Protein AF-I1VZ93-F1 (afdb_monomer_lite)

Radius of gyration: 19.9 Å; chains: 1; bounding box: 43×40×74 Å

Foldseek 3Di:
DDPVLDDDDDDWDAAWDKDKDKDWDADDPRDIDIDIDIDTDHDPDDDVVQLCLQCNPAFWQKKAFPLQDALQKDFFDAPPDDPQARADRHHDDRNRPLQVVSLVKIWTWGQDPVGIKIAIPDQKAAAAPLRCVVQVHDHSHIDGCVSVVQNGDIWHKDKTFDDDCCQPRHAYPNHHAPRIKIAIPSQYDSHQSHGIWGFRDTGNFWTWTWDQHPVRTIMIHIIGSDRDDPCPPVPDD

Secondary structure (DSSP, 8-state):
--TTS--------SEEEEEEEEEEEE-TTS-EEEEEEEEEEEE----HHHHHHHH-SSS-EEEEE-TTSTTSEEE---S-SS-S------SPPTT-GGGHHHHH-EEEEEEETTEEEEEES-SEEEE-HHHHHHHTS-SSEEEETTT-GGGSS-EEEEEEE--SHHHHH-EETTEE--SEEEEESTT--SSSS--EEEEEEE-SSEEEEEEE-TTS-EEEEEEESS---GGGGS---

pLDDT: mean 85.26, std 12.13, range [34.19, 96.06]

Sequence (237 aa):
MAPSGKIQHRYTKVGTNKFTAVVSAVGTGGSMSSVSLELEVYSSFSDAEAENLLAGKNVGDSKTYAANVAGYAGLGPQESGDNGEYGYPAQAAPFDSTRTCMFENSFIFTRTANGITYQQTADHVFVPGAYASVLGVAKDQCHGTDVVPTITGVKQVSFVPSTSKAATQGKYNNKAYRGTAIELSNGGMFGVGASAYDIISLTDTQLIVRVMQPNSQYAYHIFTTTKPSENSFANLV

Structure (mmCIF, N/CA/C/O backbone):
data_AF-I1VZ93-F1
#
_entry.id   AF-I1VZ93-F1
#
loop_
_atom_site.group_PDB
_atom_site.id
_atom_site.type_symbol
_atom_site.label_atom_id
_atom_site.label_alt_id
_atom_site.label_comp_id
_atom_site.label_asym_id
_atom_site.label_entity_id
_atom_site.label_seq_id
_atom_site.pdbx_PDB_ins_code
_atom_site.Cartn_x
_atom_site.Cartn_y
_atom_site.Cartn_z
_atom_site.occupancy
_atom_site.B_iso_or_equiv
_atom_site.auth_seq_id
_atom_site.auth_comp_id
_atom_site.auth_asym_id
_atom_site.auth_atom_id
_atom_site.pdbx_PDB_model_num
ATOM 1 N N . MET A 1 1 ? -7.169 10.252 26.811 1.00 54.91 1 MET A N 1
ATOM 2 C CA . MET A 1 1 ? -8.116 10.595 27.896 1.00 54.91 1 MET A CA 1
ATOM 3 C C . MET A 1 1 ? -8.994 11.732 27.406 1.00 54.91 1 MET A C 1
ATOM 5 O O . MET A 1 1 ? -8.441 12.704 26.912 1.00 54.91 1 MET A O 1
ATOM 9 N N . ALA A 1 2 ? -10.320 11.603 27.473 1.00 63.84 2 ALA A N 1
ATOM 10 C CA . ALA A 1 2 ? -11.250 12.654 27.055 1.00 63.84 2 ALA A CA 1
ATOM 11 C C . ALA A 1 2 ? -11.939 13.240 28.302 1.00 63.84 2 ALA A C 1
ATOM 13 O O . ALA A 1 2 ? -12.789 12.558 28.874 1.00 63.84 2 ALA A O 1
ATOM 14 N N . PRO A 1 3 ? -11.599 14.471 28.740 1.00 63.44 3 PRO A N 1
ATOM 15 C CA . PRO A 1 3 ? -12.183 15.092 29.937 1.00 63.44 3 PRO A CA 1
ATOM 16 C C . PRO A 1 3 ? -13.712 15.231 29.884 1.00 63.44 3 PRO A C 1
ATOM 18 O O . PRO A 1 3 ? -14.367 15.295 30.916 1.00 63.44 3 PRO A O 1
ATOM 21 N N . SER A 1 4 ? -14.288 15.247 28.678 1.00 78.44 4 SER A N 1
ATOM 22 C CA . SER A 1 4 ? -15.731 15.324 28.433 1.00 78.44 4 SER A CA 1
ATOM 23 C C . SER A 1 4 ? -16.466 13.982 28.546 1.00 78.44 4 SER A C 1
ATOM 25 O O . SER A 1 4 ? -17.685 13.953 28.387 1.00 78.44 4 SER A O 1
ATOM 27 N N . GLY A 1 5 ? -15.749 12.864 28.725 1.00 69.62 5 GLY A N 1
ATOM 28 C CA . GLY A 1 5 ? -16.319 11.510 28.706 1.00 69.62 5 GLY A CA 1
ATOM 29 C C . GLY A 1 5 ? -16.815 11.045 27.329 1.00 69.62 5 GLY A C 1
ATOM 30 O O . GLY A 1 5 ? -17.327 9.936 27.207 1.00 69.62 5 GLY A O 1
ATOM 31 N N . LYS A 1 6 ? -16.661 11.863 26.279 1.00 78.31 6 LYS A N 1
ATOM 32 C CA . LYS A 1 6 ? -17.059 11.527 24.908 1.00 78.31 6 LYS A CA 1
ATOM 33 C C . LYS A 1 6 ? -15.833 11.130 24.094 1.00 78.31 6 LYS A C 1
ATOM 35 O O . LYS A 1 6 ? -14.905 11.921 23.942 1.00 78.31 6 LYS A O 1
ATOM 40 N N . ILE A 1 7 ? -15.856 9.920 23.546 1.00 78.31 7 ILE A N 1
ATOM 41 C CA . ILE A 1 7 ? -14.842 9.404 22.623 1.00 78.31 7 ILE A CA 1
ATOM 42 C C . ILE A 1 7 ? -15.580 8.927 21.376 1.00 78.31 7 ILE A C 1
ATOM 44 O O . ILE A 1 7 ? -16.577 8.216 21.479 1.00 78.31 7 ILE A O 1
ATOM 48 N N . GLN A 1 8 ? -15.107 9.334 20.202 1.00 78.81 8 GLN A N 1
ATOM 49 C CA . GLN A 1 8 ? -15.554 8.774 18.931 1.00 78.81 8 GLN A CA 1
ATOM 50 C C . GLN A 1 8 ? -14.480 7.827 18.410 1.00 78.81 8 GLN A C 1
ATOM 52 O O . GLN A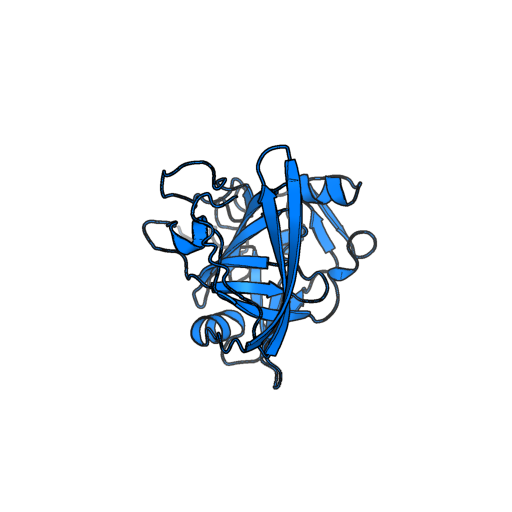 1 8 ? -13.292 8.144 18.448 1.00 78.81 8 GLN A O 1
ATOM 57 N N . HIS A 1 9 ? -14.910 6.671 17.922 1.00 75.50 9 HIS A N 1
ATOM 58 C CA . HIS A 1 9 ? -14.048 5.695 17.276 1.00 75.50 9 HIS A CA 1
ATOM 59 C C . HIS A 1 9 ? -14.703 5.260 15.966 1.00 75.50 9 HIS A C 1
ATOM 61 O O . HIS A 1 9 ? -15.916 5.054 15.920 1.00 75.50 9 HIS A O 1
ATOM 67 N N . ARG A 1 10 ? -13.915 5.161 14.894 1.00 74.00 10 ARG A N 1
ATOM 68 C CA . ARG A 1 10 ? -14.386 4.710 13.582 1.00 74.00 10 ARG A CA 1
ATOM 69 C C . ARG A 1 10 ? -13.914 3.279 13.361 1.00 74.00 10 ARG A C 1
ATOM 71 O O . ARG A 1 10 ? -12.719 3.023 13.404 1.00 74.00 10 ARG A O 1
ATOM 78 N N . TYR A 1 11 ? -14.849 2.377 13.085 1.00 76.19 11 TYR A N 1
ATOM 79 C CA . TYR A 1 11 ? -14.545 1.011 12.668 1.00 76.19 11 TYR A CA 1
ATOM 80 C C . TYR A 1 11 ? -14.271 0.993 11.167 1.00 76.19 11 TYR A C 1
ATOM 82 O O . TYR A 1 11 ? -15.089 1.473 10.385 1.00 76.19 11 TYR A O 1
ATOM 90 N N . THR A 1 12 ? -13.123 0.459 10.766 1.00 68.81 12 THR A N 1
ATOM 91 C CA . THR A 1 12 ? -12.667 0.493 9.367 1.00 68.81 12 THR A CA 1
ATOM 92 C C . THR A 1 12 ? -12.615 -0.872 8.701 1.00 68.81 12 THR A C 1
ATOM 94 O O . THR A 1 12 ? -12.502 -0.941 7.484 1.00 68.81 12 THR A O 1
ATOM 97 N N . LYS A 1 13 ? -12.774 -1.961 9.460 1.00 68.81 13 LYS A N 1
ATOM 98 C CA . LYS A 1 13 ? -12.768 -3.315 8.905 1.00 68.81 13 LYS A CA 1
ATOM 99 C C . LYS A 1 13 ? -14.059 -3.582 8.124 1.00 68.81 13 LYS A C 1
ATOM 101 O O . LYS A 1 13 ? -15.144 -3.520 8.702 1.00 68.81 13 LYS A O 1
ATOM 106 N N . VAL A 1 14 ? -13.933 -3.869 6.827 1.00 77.81 14 VAL A N 1
ATOM 107 C CA . VAL A 1 14 ? -15.059 -4.196 5.932 1.00 77.81 14 VAL A CA 1
ATOM 108 C C . VAL A 1 14 ? -15.723 -5.513 6.343 1.00 77.81 14 VAL A C 1
ATOM 110 O O . VAL A 1 14 ? -15.080 -6.416 6.887 1.00 77.81 14 VAL A O 1
ATOM 113 N N . GLY A 1 15 ? -17.025 -5.612 6.089 1.00 79.88 15 GLY A N 1
ATOM 114 C CA . GLY A 1 15 ? -17.868 -6.738 6.466 1.00 79.88 15 GLY A CA 1
ATOM 115 C C . GLY A 1 15 ? -18.407 -6.617 7.887 1.00 79.88 15 GLY A C 1
ATOM 116 O O . GLY A 1 15 ? -18.290 -5.578 8.540 1.00 79.88 15 GLY A O 1
ATOM 117 N N . THR A 1 16 ? -19.029 -7.695 8.356 1.00 83.88 16 THR A N 1
ATOM 118 C CA . THR A 1 16 ? -19.551 -7.797 9.720 1.00 83.88 16 THR A CA 1
ATOM 119 C C . THR A 1 16 ? -18.439 -8.236 10.658 1.00 83.88 16 THR A C 1
ATOM 121 O O . THR A 1 16 ? -17.926 -9.350 10.554 1.00 83.88 16 THR A O 1
ATOM 124 N N . ASN A 1 17 ? -18.055 -7.356 11.576 1.00 80.50 17 ASN A N 1
ATOM 125 C CA . ASN A 1 17 ? -16.957 -7.582 12.503 1.00 80.50 17 ASN A CA 1
ATOM 126 C C . ASN A 1 17 ? -17.419 -7.374 13.942 1.00 80.50 17 ASN A C 1
ATOM 128 O O . ASN A 1 17 ? -18.124 -6.412 14.247 1.00 80.50 17 ASN A O 1
ATOM 132 N N . LYS A 1 18 ? -16.987 -8.275 14.829 1.00 87.75 18 LYS A N 1
ATOM 133 C CA . LYS A 1 18 ? -17.195 -8.149 16.271 1.00 87.75 18 LYS A CA 1
ATOM 134 C C . LYS A 1 18 ? -16.005 -7.439 16.900 1.00 87.75 18 LYS A C 1
ATOM 136 O O . LYS A 1 18 ? -14.859 -7.820 16.667 1.00 87.75 18 LYS A O 1
ATOM 141 N N . PHE A 1 19 ? -16.288 -6.420 17.695 1.00 86.12 19 PHE A N 1
ATOM 142 C CA . PHE A 1 19 ? -15.306 -5.634 18.423 1.00 86.12 19 PHE A CA 1
ATOM 143 C C . PHE A 1 19 ? -15.659 -5.610 19.903 1.00 86.12 19 PHE A C 1
ATOM 145 O O . PHE A 1 19 ? -16.830 -5.544 20.267 1.00 86.12 19 PHE A O 1
ATOM 152 N N . THR A 1 20 ? -14.643 -5.591 20.758 1.00 90.44 20 THR A N 1
ATOM 153 C CA . THR A 1 20 ? -14.817 -5.372 22.194 1.00 90.44 20 THR A CA 1
ATOM 154 C C . THR A 1 20 ? -14.370 -3.955 22.521 1.00 90.44 20 THR A C 1
ATOM 156 O O . THR A 1 20 ? -13.180 -3.645 22.491 1.00 90.44 20 THR A O 1
ATOM 159 N N . ALA A 1 21 ? -15.323 -3.076 22.816 1.00 87.12 21 ALA A N 1
ATOM 160 C CA . ALA A 1 21 ? -15.028 -1.747 23.327 1.00 87.12 21 ALA A CA 1
ATOM 161 C C . ALA A 1 21 ? -14.809 -1.832 24.840 1.00 87.12 21 ALA A C 1
ATOM 163 O O . ALA A 1 21 ? -15.701 -2.263 25.567 1.00 87.12 21 ALA A O 1
ATOM 164 N N . VAL A 1 22 ? -13.634 -1.417 25.314 1.00 89.38 22 VAL A N 1
ATOM 165 C CA . VAL A 1 22 ? -13.319 -1.328 26.746 1.00 89.38 22 VAL A CA 1
ATOM 166 C C . VAL A 1 22 ? -13.239 0.140 27.134 1.00 89.38 22 VAL A C 1
ATOM 168 O O . VAL A 1 22 ? -12.429 0.893 26.594 1.00 89.38 22 VAL A O 1
ATOM 171 N N . VAL A 1 23 ? -14.086 0.550 28.073 1.00 86.56 23 VAL A N 1
ATOM 172 C CA . VAL A 1 23 ? -14.089 1.899 28.637 1.00 86.56 23 VAL A CA 1
ATOM 173 C C . VAL A 1 23 ? -13.545 1.820 30.052 1.00 86.56 23 VAL A C 1
ATOM 175 O O . VAL A 1 23 ? -14.154 1.183 30.907 1.00 86.56 23 VAL A O 1
ATOM 178 N N . SER A 1 24 ? -12.424 2.496 30.297 1.00 88.06 24 SER A N 1
ATOM 179 C CA . SER A 1 24 ? -11.826 2.634 31.628 1.00 88.06 24 SER A CA 1
ATOM 180 C C . SER A 1 24 ? -11.947 4.078 32.108 1.00 88.06 24 SER A C 1
ATOM 182 O O . SER A 1 24 ? -11.524 5.008 31.419 1.00 88.06 24 SER A O 1
ATOM 184 N N . ALA A 1 25 ? -12.509 4.264 33.298 1.00 85.44 25 ALA A N 1
ATOM 185 C CA . ALA A 1 25 ? -12.624 5.540 33.986 1.00 85.44 25 ALA A CA 1
ATOM 186 C C . ALA A 1 25 ? -11.714 5.548 35.219 1.00 85.44 25 ALA A C 1
ATOM 188 O O . ALA A 1 25 ? -11.659 4.570 35.962 1.00 85.44 25 ALA A O 1
ATOM 189 N N . VAL A 1 26 ? -11.015 6.661 35.438 1.00 86.38 26 VAL A N 1
ATOM 190 C CA . VAL A 1 26 ? -10.188 6.886 36.630 1.00 86.38 26 VAL A CA 1
ATOM 191 C C . VAL A 1 26 ? -10.836 7.997 37.445 1.00 86.38 26 VAL A C 1
ATOM 193 O O . VAL A 1 26 ? -10.944 9.131 36.982 1.00 86.38 26 VAL A O 1
ATOM 196 N N . GLY A 1 27 ? -11.313 7.648 38.634 1.00 81.50 27 GLY A N 1
ATOM 197 C CA . GLY A 1 27 ? -11.899 8.562 39.603 1.00 81.50 27 GLY A CA 1
ATOM 198 C C . GLY A 1 27 ? -10.852 9.287 40.447 1.00 81.50 27 GLY A C 1
ATOM 199 O O . GLY A 1 27 ? -9.647 9.019 40.391 1.00 81.50 27 GLY A O 1
ATOM 200 N N . THR A 1 28 ? -11.332 10.217 41.268 1.00 81.44 28 THR A N 1
ATOM 201 C CA . THR A 1 28 ? -10.521 10.986 42.214 1.00 81.44 28 THR A CA 1
ATOM 202 C C . THR A 1 28 ? -9.745 10.040 43.140 1.00 81.44 28 THR A C 1
ATOM 204 O O . THR A 1 28 ? -10.314 9.103 43.693 1.00 81.44 28 THR A O 1
ATOM 207 N N . GLY A 1 29 ? -8.434 10.251 43.287 1.00 80.31 29 GLY A N 1
ATOM 208 C CA . GLY A 1 29 ? -7.566 9.372 44.086 1.00 80.31 29 GLY A CA 1
ATOM 209 C C . GLY A 1 29 ? -7.058 8.115 43.364 1.00 80.31 29 GLY A C 1
ATOM 210 O O . GLY A 1 29 ? -6.493 7.243 44.013 1.00 80.31 29 GLY A O 1
ATOM 211 N N . GLY A 1 30 ? -7.238 8.005 42.041 1.00 80.06 30 GLY A N 1
ATOM 212 C CA . GLY A 1 30 ? -6.667 6.915 41.235 1.00 80.06 30 GLY A CA 1
ATOM 213 C C . GLY A 1 30 ? -7.500 5.630 41.203 1.00 80.06 30 GLY A C 1
ATOM 214 O O . GLY A 1 30 ? -7.050 4.626 40.658 1.00 80.06 30 GLY A O 1
ATOM 215 N N . SER A 1 31 ? -8.718 5.652 41.752 1.00 82.44 31 SER A N 1
ATOM 216 C CA . SER A 1 31 ? -9.641 4.512 41.686 1.00 82.44 31 SER A CA 1
ATOM 217 C C . SER A 1 31 ? -10.077 4.262 40.243 1.00 82.44 31 SER A C 1
ATOM 219 O O . SER A 1 31 ? -10.578 5.174 39.592 1.00 82.44 31 SER A O 1
ATOM 221 N N . MET A 1 32 ? -9.904 3.042 39.737 1.00 86.62 32 MET A N 1
ATOM 222 C CA . MET A 1 32 ? -10.243 2.689 38.357 1.00 86.62 32 MET A CA 1
ATOM 223 C C . MET A 1 32 ? -11.529 1.859 38.297 1.00 86.62 32 MET A C 1
ATOM 225 O O . MET A 1 32 ? -11.748 0.968 39.113 1.00 86.62 32 MET A O 1
ATOM 229 N N . SER A 1 33 ? -12.381 2.134 37.315 1.00 86.50 33 SER A N 1
ATOM 230 C CA . SER A 1 33 ? -13.540 1.308 36.962 1.00 86.50 33 SER A CA 1
ATOM 231 C C . SER A 1 33 ? -13.522 1.041 35.464 1.00 86.50 33 SER A C 1
ATOM 233 O O . SER A 1 33 ? -13.180 1.934 34.691 1.00 86.50 33 SER A O 1
ATOM 235 N N . SER A 1 34 ? -13.887 -0.167 35.040 1.00 90.00 34 SER A N 1
ATOM 236 C CA . SER A 1 34 ? -13.882 -0.547 33.625 1.00 90.00 34 SER A CA 1
ATOM 237 C C . SER A 1 34 ? -15.138 -1.315 33.238 1.00 90.00 34 SER A C 1
ATOM 239 O O . SER A 1 34 ? -15.585 -2.173 33.996 1.00 90.00 34 SER A O 1
ATOM 241 N N . VAL A 1 35 ? -15.664 -1.044 32.045 1.00 89.62 35 VAL A N 1
ATOM 242 C CA . VAL A 1 35 ? -16.791 -1.760 31.432 1.00 89.62 35 VAL A CA 1
ATOM 243 C C . VAL A 1 35 ? -16.392 -2.184 30.023 1.00 89.62 35 VAL A C 1
ATOM 245 O O . VAL A 1 35 ? -15.789 -1.400 29.288 1.00 89.62 35 VAL A O 1
ATOM 248 N N . SER A 1 36 ? -16.737 -3.412 29.643 1.00 91.62 36 SER A N 1
ATOM 249 C CA . SER A 1 36 ? -16.595 -3.924 28.281 1.00 91.62 36 SER A CA 1
ATOM 250 C C . SER A 1 36 ? -17.959 -4.068 27.605 1.00 91.62 36 SER A C 1
ATOM 252 O O . SER A 1 36 ? -18.946 -4.442 28.236 1.00 91.62 36 SER A O 1
ATOM 254 N N . LEU A 1 37 ? -18.009 -3.769 26.309 1.00 90.75 37 LEU A N 1
ATOM 255 C CA . LEU A 1 37 ? -19.182 -3.934 25.459 1.00 90.75 37 LEU A CA 1
ATOM 256 C C . LEU A 1 37 ? -18.770 -4.636 24.167 1.00 90.75 37 LEU A C 1
ATOM 258 O O . LEU A 1 37 ? -17.855 -4.184 23.476 1.00 90.75 37 LEU A O 1
ATOM 262 N N . GLU A 1 38 ? -19.454 -5.725 23.832 1.00 93.19 38 GLU A N 1
ATOM 263 C CA . GLU A 1 38 ? -19.336 -6.343 22.515 1.00 93.19 38 GLU A CA 1
ATOM 264 C C . GLU A 1 38 ? -20.220 -5.607 21.510 1.00 93.19 38 GLU A C 1
ATOM 266 O O . GLU A 1 38 ? -21.395 -5.335 21.756 1.00 93.19 38 GLU A O 1
ATOM 271 N N . LEU A 1 39 ? -19.631 -5.271 20.371 1.00 90.19 39 LEU A N 1
ATOM 272 C CA . LEU A 1 39 ? -20.253 -4.523 19.294 1.00 90.19 39 LEU A CA 1
ATOM 273 C C . LEU A 1 39 ? -20.116 -5.326 18.011 1.00 90.19 39 LEU A C 1
ATOM 275 O O . LEU A 1 39 ? -19.014 -5.731 17.648 1.00 90.19 39 LEU A O 1
ATOM 279 N N . GLU A 1 40 ? -21.221 -5.520 17.306 1.00 90.69 40 GLU A N 1
ATOM 280 C CA . GLU A 1 40 ? -21.211 -6.057 15.952 1.00 90.69 40 GLU A CA 1
ATOM 281 C C . GLU A 1 40 ? -21.406 -4.902 14.975 1.00 90.69 40 GLU A C 1
ATOM 283 O O . GLU A 1 40 ? -22.418 -4.202 15.012 1.00 90.69 40 GLU A O 1
ATOM 288 N N . VAL A 1 41 ? -20.401 -4.661 14.136 1.00 85.38 41 VAL A N 1
ATOM 289 C CA . VAL A 1 41 ? -20.384 -3.540 13.200 1.00 85.38 41 VAL A CA 1
ATOM 290 C C . VAL A 1 41 ? -20.291 -4.086 11.789 1.00 85.38 41 VAL A 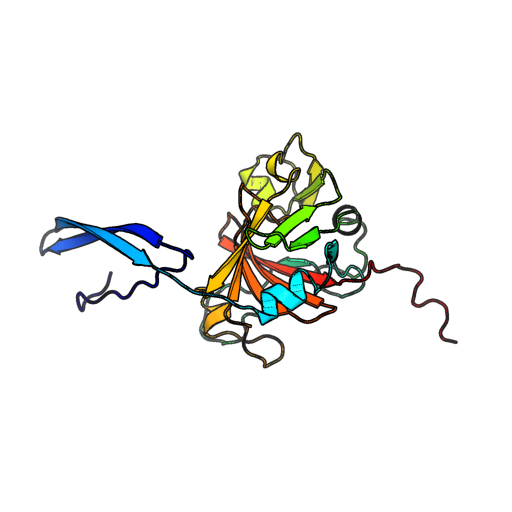C 1
ATOM 292 O O . VAL A 1 41 ? -19.337 -4.783 11.445 1.00 85.38 41 VAL A O 1
ATOM 295 N N . TYR A 1 42 ? -21.279 -3.742 10.972 1.00 83.81 42 TYR A N 1
ATOM 296 C CA . TYR A 1 42 ? -21.240 -3.967 9.537 1.00 83.81 42 TYR A CA 1
ATOM 297 C C . TYR A 1 42 ? -20.673 -2.729 8.840 1.00 83.81 42 TYR A C 1
ATOM 299 O O . TYR A 1 42 ? -21.232 -1.637 8.948 1.00 83.81 42 TYR A O 1
ATOM 307 N N . SER A 1 43 ? -19.565 -2.902 8.122 1.00 81.56 43 SER A N 1
ATOM 308 C CA . SER A 1 43 ? -19.016 -1.885 7.227 1.00 81.56 43 SER A CA 1
ATOM 309 C C . SER A 1 43 ? -19.161 -2.342 5.780 1.00 81.56 43 SER A C 1
ATOM 311 O O . SER A 1 43 ? -18.640 -3.389 5.398 1.00 81.56 43 SER A O 1
ATOM 313 N N . SER A 1 44 ? -19.848 -1.541 4.968 1.00 81.94 44 SER A N 1
ATOM 314 C CA . SER A 1 44 ? -20.014 -1.759 3.526 1.00 81.94 44 SER A CA 1
ATOM 315 C C . SER A 1 44 ? -19.109 -0.855 2.690 1.00 81.94 44 SER A C 1
ATOM 317 O O . SER A 1 44 ? -19.458 -0.514 1.560 1.00 81.94 44 SER A O 1
ATOM 319 N N . PHE A 1 45 ? -18.004 -0.369 3.263 1.00 87.75 45 PHE A N 1
ATOM 320 C CA . PHE A 1 45 ? -17.102 0.506 2.527 1.00 87.75 45 PHE A CA 1
ATOM 321 C C . PHE A 1 45 ? -16.583 -0.205 1.271 1.00 87.75 45 PHE A C 1
ATOM 323 O O . PHE A 1 45 ? -16.124 -1.343 1.336 1.00 87.75 45 PHE A O 1
ATOM 330 N N . SER A 1 46 ? -16.664 0.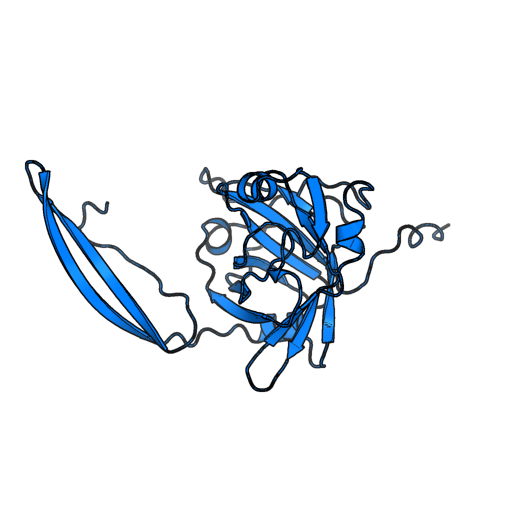490 0.142 1.00 85.94 46 SER A N 1
ATOM 331 C CA . SER A 1 46 ? -16.079 0.086 -1.130 1.00 85.94 46 SER A CA 1
ATOM 332 C C . SER A 1 46 ? -15.591 1.335 -1.844 1.00 85.94 46 SER A C 1
ATOM 334 O O . SER A 1 46 ? -16.205 2.402 -1.759 1.00 85.94 46 SER A O 1
ATOM 336 N N . ASP A 1 47 ? -14.483 1.176 -2.552 1.00 92.19 47 ASP A N 1
ATOM 337 C CA . ASP A 1 47 ? -13.923 2.180 -3.436 1.00 92.19 47 ASP A CA 1
ATOM 338 C C . ASP A 1 47 ? -13.760 1.545 -4.819 1.00 92.19 47 ASP A C 1
ATOM 340 O O . ASP A 1 47 ? -12.663 1.191 -5.251 1.00 92.19 47 ASP A O 1
ATOM 344 N N . ALA A 1 48 ? -14.893 1.356 -5.501 1.00 90.75 48 ALA A N 1
ATOM 345 C CA . ALA A 1 48 ? -14.951 0.653 -6.780 1.00 90.75 48 ALA A CA 1
ATOM 346 C C . ALA A 1 48 ? -14.023 1.266 -7.844 1.00 90.75 48 ALA A C 1
ATOM 348 O O . ALA A 1 48 ? -13.504 0.552 -8.700 1.00 90.75 48 ALA A O 1
ATOM 349 N N . GLU A 1 49 ? -13.787 2.580 -7.806 1.00 92.38 49 GLU A N 1
ATOM 350 C CA . GLU A 1 49 ? -12.821 3.218 -8.699 1.00 92.38 49 GLU A CA 1
ATOM 351 C C . GLU A 1 49 ? -11.387 2.787 -8.351 1.00 92.38 49 GLU A C 1
ATOM 353 O O . GLU A 1 49 ? -10.672 2.351 -9.250 1.00 92.38 49 GLU A O 1
ATOM 358 N N . ALA A 1 50 ? -10.973 2.812 -7.077 1.00 92.81 50 ALA A N 1
ATOM 359 C CA . ALA A 1 50 ? -9.643 2.333 -6.685 1.00 92.81 50 ALA A CA 1
ATOM 360 C C . ALA A 1 50 ? -9.443 0.858 -7.030 1.00 92.81 50 ALA A C 1
ATOM 362 O O . ALA A 1 50 ? -8.406 0.469 -7.563 1.00 92.81 50 ALA A O 1
ATOM 363 N N . GLU A 1 51 ? -10.460 0.045 -6.761 1.00 91.19 51 GLU A N 1
ATOM 364 C CA . GLU A 1 51 ? -10.482 -1.367 -7.110 1.00 91.19 51 GLU A CA 1
ATOM 365 C C . GLU A 1 51 ? -10.266 -1.568 -8.621 1.00 91.19 51 GLU A C 1
ATOM 367 O O . GLU A 1 51 ? -9.518 -2.455 -9.038 1.00 91.19 51 GLU A O 1
ATOM 372 N N . ASN A 1 52 ? -10.919 -0.763 -9.463 1.00 89.62 52 ASN A N 1
ATOM 373 C CA . ASN A 1 52 ? -10.787 -0.836 -10.920 1.00 89.62 52 ASN A CA 1
ATOM 374 C C . ASN A 1 52 ? -9.430 -0.325 -11.424 1.00 89.62 52 ASN A C 1
ATOM 376 O O . ASN A 1 52 ? -8.872 -0.935 -12.328 1.00 89.62 52 ASN A O 1
ATOM 380 N N . LEU A 1 53 ? -8.884 0.744 -10.840 1.00 91.25 53 LEU A N 1
ATOM 381 C CA . LEU A 1 53 ? -7.576 1.302 -11.215 1.00 91.25 53 LEU A CA 1
ATOM 382 C C . LEU A 1 53 ? -6.399 0.416 -10.770 1.00 91.25 53 LEU A C 1
ATOM 384 O O . LEU A 1 53 ? -5.330 0.415 -11.390 1.00 91.25 53 LEU A O 1
ATOM 388 N N . LEU A 1 54 ? -6.570 -0.315 -9.663 1.00 89.38 54 LEU A N 1
ATOM 389 C CA . LEU A 1 54 ? -5.523 -1.167 -9.107 1.00 89.38 54 LEU A CA 1
ATOM 390 C C . LEU A 1 54 ? -5.455 -2.527 -9.806 1.00 89.38 54 LEU A C 1
ATOM 392 O O . LEU A 1 54 ? -4.362 -2.960 -10.156 1.00 89.38 54 LEU A O 1
ATOM 396 N N . ALA A 1 55 ? -6.604 -3.183 -9.998 1.00 85.50 55 ALA A N 1
ATOM 397 C CA . ALA A 1 55 ? -6.688 -4.531 -10.566 1.00 85.50 55 ALA A CA 1
ATOM 398 C C . ALA A 1 55 ? -7.114 -4.566 -12.043 1.00 85.50 55 ALA A C 1
ATOM 400 O O . ALA A 1 55 ? -7.275 -5.657 -12.581 1.00 85.50 55 ALA A O 1
ATOM 401 N N . GLY A 1 56 ? -7.331 -3.408 -12.673 1.00 72.06 56 GLY A N 1
ATOM 402 C CA . GLY A 1 56 ? -7.795 -3.298 -14.056 1.00 72.06 56 GLY A CA 1
ATOM 403 C C . GLY A 1 56 ? -9.227 -3.780 -14.269 1.00 72.06 56 GLY A C 1
ATOM 404 O O . GLY A 1 56 ? -9.902 -4.245 -13.351 1.00 72.06 56 GLY A O 1
ATOM 405 N N . LYS A 1 57 ? -9.713 -3.707 -15.516 1.00 62.56 57 LYS A N 1
ATOM 406 C CA . LYS A 1 57 ? -10.910 -4.463 -15.954 1.00 62.56 57 LYS A CA 1
ATOM 407 C C . LYS A 1 57 ? -10.587 -5.929 -16.269 1.00 62.56 57 LYS A C 1
ATOM 409 O O . LYS A 1 57 ? -11.486 -6.764 -16.236 1.00 62.56 57 LYS A O 1
ATOM 414 N N . ASN A 1 58 ? -9.324 -6.219 -16.577 1.00 53.09 58 ASN A N 1
ATOM 415 C CA . ASN A 1 58 ? -8.825 -7.545 -16.929 1.00 53.09 58 ASN A CA 1
ATOM 416 C C . ASN A 1 58 ? -8.053 -8.155 -15.753 1.00 53.09 58 ASN A C 1
ATOM 418 O O . ASN A 1 58 ? -7.643 -7.458 -14.836 1.00 53.09 58 ASN A O 1
ATOM 422 N N . VAL A 1 59 ? -7.845 -9.469 -15.775 1.00 57.78 59 VAL A N 1
ATOM 423 C CA . VAL A 1 59 ? -7.026 -10.165 -14.774 1.00 57.78 59 VAL A CA 1
ATOM 424 C C . VAL A 1 59 ? -5.547 -9.820 -14.979 1.00 57.78 59 VAL A C 1
ATOM 426 O O . VAL A 1 59 ? -5.020 -10.078 -16.059 1.00 57.78 59 VAL A O 1
ATOM 429 N N . GLY A 1 60 ? -4.873 -9.318 -13.936 1.00 59.88 60 GLY A N 1
ATOM 430 C CA . GLY A 1 60 ? -3.408 -9.301 -13.863 1.00 59.88 60 GLY A CA 1
ATOM 431 C C . GLY A 1 60 ? -2.717 -7.949 -14.051 1.00 59.88 60 GLY A C 1
ATOM 432 O O . GLY A 1 60 ? -1.535 -7.945 -14.395 1.00 59.88 60 GLY A O 1
ATOM 433 N N . ASP A 1 61 ? -3.390 -6.818 -13.817 1.00 81.06 61 ASP A N 1
ATOM 434 C CA . ASP A 1 61 ? -2.714 -5.516 -13.830 1.00 81.06 61 ASP A CA 1
ATOM 435 C C . ASP A 1 61 ? -1.591 -5.486 -12.786 1.00 81.06 61 ASP A C 1
ATOM 437 O O . ASP A 1 61 ? -1.788 -5.771 -11.602 1.00 81.06 61 ASP A O 1
ATOM 441 N N . SER A 1 62 ? -0.384 -5.148 -13.232 1.00 87.25 62 SER A N 1
ATOM 442 C CA . SER A 1 62 ? 0.796 -5.104 -12.377 1.00 87.25 62 SER A CA 1
ATOM 443 C C . SER A 1 62 ? 1.182 -3.675 -12.032 1.00 87.25 62 SER A C 1
ATOM 445 O O . SER A 1 62 ? 1.154 -2.796 -12.894 1.00 87.25 62 SER A O 1
ATOM 447 N N . LYS A 1 63 ? 1.635 -3.453 -10.800 1.00 89.94 63 LYS A N 1
ATOM 448 C CA . LYS A 1 63 ? 2.368 -2.245 -10.414 1.00 89.94 63 LYS A CA 1
ATOM 449 C C . LYS A 1 63 ? 3.798 -2.625 -10.021 1.00 89.94 63 LYS A C 1
ATOM 451 O O . LYS A 1 63 ? 4.014 -3.608 -9.324 1.00 89.94 63 LYS A O 1
ATOM 456 N N . THR A 1 64 ? 4.775 -1.839 -10.442 1.00 92.06 64 THR A N 1
ATOM 457 C CA . THR A 1 64 ? 6.198 -1.973 -10.089 1.00 92.06 64 THR A CA 1
ATOM 458 C C . THR A 1 64 ? 6.720 -0.633 -9.596 1.00 92.06 64 THR A C 1
ATOM 460 O O . THR A 1 64 ? 6.123 0.399 -9.891 1.00 92.06 64 THR A O 1
ATOM 463 N N . TYR A 1 65 ? 7.814 -0.605 -8.838 1.00 91.31 65 TYR A N 1
ATOM 464 C CA . TYR A 1 65 ? 8.381 0.661 -8.367 1.00 91.31 65 TYR A CA 1
ATOM 465 C C . TYR A 1 65 ? 8.768 1.563 -9.546 1.00 91.31 65 TYR A C 1
ATOM 467 O O . TYR A 1 65 ? 9.356 1.108 -10.532 1.00 91.31 65 TYR A O 1
ATOM 475 N N . ALA A 1 66 ? 8.441 2.852 -9.443 1.00 92.19 66 ALA A N 1
ATOM 476 C CA . ALA A 1 66 ? 8.733 3.856 -10.461 1.00 92.19 66 ALA A CA 1
ATOM 477 C C . ALA A 1 66 ? 10.200 4.313 -10.389 1.00 92.19 66 ALA A C 1
ATOM 479 O O . ALA A 1 66 ? 10.482 5.468 -10.094 1.00 92.19 66 ALA A O 1
ATOM 480 N N . ALA A 1 67 ? 11.133 3.394 -10.650 1.00 91.75 67 ALA A N 1
ATOM 481 C CA . ALA A 1 67 ? 12.581 3.583 -10.530 1.00 91.75 67 ALA A CA 1
ATOM 482 C C . ALA A 1 67 ? 13.125 4.857 -11.199 1.00 91.75 67 ALA A C 1
ATOM 484 O O . ALA A 1 67 ? 14.089 5.433 -10.718 1.00 91.75 67 ALA A O 1
ATOM 485 N N . ASN A 1 68 ? 12.512 5.326 -12.287 1.00 91.00 68 ASN A N 1
ATOM 486 C CA . ASN A 1 68 ? 12.911 6.537 -13.008 1.00 91.00 68 ASN A CA 1
ATOM 487 C C . ASN A 1 68 ? 12.459 7.853 -12.346 1.00 91.00 68 ASN A C 1
ATOM 489 O O . ASN A 1 68 ? 12.844 8.928 -12.803 1.00 91.00 68 ASN A O 1
ATOM 493 N N . VAL A 1 69 ? 11.613 7.794 -11.317 1.00 90.62 69 VAL A N 1
ATOM 494 C CA . VAL A 1 69 ? 11.063 8.967 -10.631 1.00 90.62 69 VAL A CA 1
ATOM 495 C C . VAL A 1 69 ? 11.883 9.250 -9.379 1.00 90.62 69 VAL A C 1
ATOM 497 O O . VAL A 1 69 ? 12.056 8.382 -8.527 1.00 90.62 69 VAL A O 1
ATOM 500 N N . ALA A 1 70 ? 12.369 10.483 -9.233 1.00 89.19 70 ALA A N 1
ATOM 501 C CA . ALA A 1 70 ? 13.041 10.896 -8.006 1.00 89.19 70 ALA A CA 1
ATOM 502 C C . ALA A 1 70 ? 12.081 10.781 -6.811 1.00 89.19 70 ALA A C 1
ATOM 504 O O . ALA A 1 70 ? 10.936 11.232 -6.867 1.00 89.19 70 ALA A O 1
ATOM 505 N N . GLY A 1 71 ? 12.548 10.159 -5.734 1.00 87.88 71 GLY A N 1
ATOM 506 C CA . GLY A 1 71 ? 11.753 9.929 -4.537 1.00 87.88 71 GLY A CA 1
ATOM 507 C C . GLY A 1 71 ? 10.696 8.838 -4.668 1.00 87.88 71 GLY A C 1
ATOM 508 O O . GLY A 1 71 ? 9.720 8.858 -3.918 1.00 87.88 71 GLY A O 1
ATOM 509 N N . TYR A 1 72 ? 10.885 7.876 -5.582 1.00 90.69 72 TYR A N 1
ATOM 510 C CA . TYR A 1 72 ? 9.983 6.728 -5.731 1.00 90.69 72 TYR A CA 1
ATOM 511 C C . TYR A 1 72 ? 9.878 5.862 -4.469 1.00 90.69 72 TYR A C 1
ATOM 513 O O . TYR A 1 72 ? 8.904 5.127 -4.326 1.00 90.69 72 TYR A O 1
ATOM 521 N N . ALA A 1 73 ? 10.870 5.910 -3.576 1.00 90.56 73 ALA A N 1
ATOM 522 C CA . ALA A 1 73 ? 10.856 5.201 -2.306 1.00 90.56 73 ALA A CA 1
ATOM 523 C C . ALA A 1 73 ? 11.655 5.927 -1.219 1.00 90.56 73 ALA A C 1
ATOM 525 O O . ALA A 1 73 ? 12.660 6.589 -1.492 1.00 90.56 73 ALA A O 1
ATOM 526 N N . GLY A 1 74 ? 11.222 5.772 0.032 1.00 87.06 74 GLY A N 1
ATOM 527 C CA . GLY A 1 74 ? 11.963 6.203 1.218 1.00 87.06 74 GLY A CA 1
ATOM 528 C C . GLY A 1 74 ? 11.079 6.846 2.280 1.00 87.06 74 GLY A C 1
ATOM 529 O O . GLY A 1 74 ? 9.856 6.724 2.252 1.00 87.06 74 GLY A O 1
ATOM 530 N N . LEU A 1 75 ? 11.715 7.502 3.250 1.00 85.62 75 LEU A N 1
ATOM 531 C CA . LEU A 1 75 ? 11.019 8.143 4.363 1.00 85.62 75 LEU A CA 1
ATOM 532 C C . LEU A 1 75 ? 10.278 9.395 3.897 1.00 85.62 75 LEU A C 1
ATOM 534 O O . LEU A 1 75 ? 10.765 10.125 3.035 1.00 85.62 75 LEU A O 1
ATOM 538 N N . GLY A 1 76 ? 9.140 9.676 4.522 1.00 78.00 76 GLY A N 1
ATOM 539 C CA . GLY A 1 76 ? 8.443 10.941 4.333 1.00 78.00 76 GLY A CA 1
ATOM 540 C C . GLY A 1 76 ? 7.922 11.535 5.638 1.00 78.00 76 GLY A C 1
ATOM 541 O O . GLY A 1 76 ? 8.284 11.074 6.725 1.00 78.00 76 GLY A O 1
ATOM 542 N N . PRO A 1 77 ? 7.112 12.602 5.547 1.00 78.00 77 PRO A N 1
ATOM 543 C CA . PRO A 1 77 ? 6.788 13.431 6.696 1.00 78.00 77 PRO A CA 1
ATOM 544 C C . PRO A 1 77 ? 6.091 12.669 7.817 1.00 78.00 77 PRO A C 1
ATOM 546 O O . PRO A 1 77 ? 5.175 11.863 7.600 1.00 78.00 77 PRO A O 1
ATOM 549 N N . GLN A 1 78 ? 6.515 13.009 9.030 1.00 82.12 78 GLN A N 1
ATOM 550 C CA . GLN A 1 78 ? 5.828 12.655 10.260 1.00 82.12 78 GLN A CA 1
ATOM 551 C C . GLN A 1 78 ? 4.525 13.436 10.386 1.00 82.12 78 GLN A C 1
ATOM 553 O O . GLN A 1 78 ? 4.387 14.540 9.866 1.00 82.12 78 GLN A O 1
ATOM 558 N N . GLU A 1 79 ? 3.579 12.890 11.143 1.00 79.31 79 GLU A N 1
ATOM 559 C CA . GLU A 1 79 ? 2.326 13.587 11.469 1.00 79.31 79 GLU A CA 1
ATOM 560 C C . GLU A 1 79 ? 2.485 14.572 12.643 1.00 79.31 79 GLU A C 1
ATOM 562 O O . GLU A 1 79 ? 1.516 14.913 13.319 1.00 79.31 79 GLU A O 1
ATOM 567 N N . SER A 1 80 ? 3.712 15.028 12.912 1.00 67.62 80 SER A N 1
ATOM 568 C CA . SER A 1 80 ? 4.012 16.014 13.948 1.00 67.62 80 SER A CA 1
ATOM 569 C C . SER A 1 80 ? 3.824 17.433 13.401 1.00 67.62 80 SER A C 1
ATOM 571 O O . SER A 1 80 ? 4.601 17.867 12.553 1.00 67.62 80 SER A O 1
ATOM 573 N N . GLY A 1 81 ? 2.821 18.157 13.904 1.00 60.75 81 GLY A N 1
ATOM 574 C CA . GLY A 1 81 ? 2.524 19.548 13.527 1.00 60.75 81 GLY A CA 1
ATOM 575 C C . GLY A 1 81 ? 1.202 19.726 12.770 1.00 60.75 81 GLY A C 1
ATOM 576 O O . GLY A 1 81 ? 0.552 18.746 12.398 1.00 60.75 81 GLY A O 1
ATOM 577 N N . ASP A 1 82 ? 0.797 20.986 12.574 1.00 57.88 82 ASP A N 1
ATOM 578 C CA . ASP A 1 82 ? -0.448 21.421 11.898 1.00 57.88 82 ASP A CA 1
ATOM 579 C C . ASP A 1 82 ? -0.194 22.076 10.528 1.00 57.88 82 ASP A C 1
ATOM 581 O O . ASP A 1 82 ? -0.993 22.845 10.006 1.00 57.88 82 ASP A O 1
ATOM 585 N N . ASN A 1 83 ? 0.941 21.769 9.912 1.00 56.62 83 ASN A N 1
ATOM 586 C CA . ASN A 1 83 ? 1.402 22.364 8.661 1.00 56.62 83 ASN A CA 1
ATOM 587 C C . ASN A 1 83 ? 0.692 21.835 7.397 1.00 56.62 83 ASN A C 1
ATOM 589 O O . ASN A 1 83 ? 0.968 22.338 6.313 1.00 56.62 83 ASN A O 1
ATOM 593 N N . GLY A 1 84 ? -0.231 20.867 7.505 1.00 57.78 84 GLY A N 1
ATOM 594 C CA . GLY A 1 84 ? -1.142 20.436 6.425 1.00 57.78 84 GLY A CA 1
ATOM 595 C C . GLY A 1 84 ? -0.494 19.733 5.220 1.00 57.78 84 GLY A C 1
ATOM 596 O O . GLY A 1 84 ? -1.181 19.057 4.451 1.00 57.78 84 GLY A O 1
ATOM 597 N N . GLU A 1 85 ? 0.823 19.838 5.065 1.00 59.94 85 GLU A N 1
ATOM 598 C CA . GLU A 1 85 ? 1.588 19.207 3.999 1.00 59.94 85 GLU A CA 1
ATOM 599 C C . GLU A 1 85 ? 2.269 17.944 4.518 1.00 59.94 85 GLU A C 1
ATOM 601 O O . GLU A 1 85 ? 3.423 17.932 4.937 1.00 59.94 85 GLU A O 1
ATOM 606 N N . TYR A 1 86 ? 1.508 16.856 4.505 1.00 63.75 86 TYR A N 1
ATOM 607 C CA . TYR A 1 86 ? 1.990 15.522 4.831 1.00 63.75 86 TYR A CA 1
ATOM 608 C C . TYR A 1 86 ? 2.324 14.790 3.538 1.00 63.75 86 TYR A C 1
ATOM 610 O O . TYR A 1 86 ? 1.799 13.715 3.311 1.00 63.75 86 TYR A O 1
ATOM 618 N N . GLY A 1 87 ? 3.111 15.377 2.641 1.00 53.97 87 GLY A N 1
ATOM 619 C CA . GLY A 1 87 ? 3.365 14.770 1.341 1.00 53.97 87 GLY A CA 1
ATOM 620 C C . GLY A 1 87 ? 4.528 15.421 0.620 1.00 53.97 87 GLY A C 1
ATOM 621 O O . GLY A 1 87 ? 4.317 16.279 -0.227 1.00 53.97 87 GLY A O 1
ATOM 622 N N . TYR A 1 88 ? 5.745 14.975 0.914 1.00 56.12 88 TYR A N 1
ATOM 623 C CA . TYR A 1 88 ? 6.905 15.248 0.066 1.00 56.12 88 TYR A CA 1
ATOM 624 C C . TYR A 1 88 ? 7.395 13.907 -0.488 1.00 56.12 88 TYR A C 1
ATOM 626 O O . TYR A 1 88 ? 7.392 12.924 0.264 1.00 56.12 88 TYR A O 1
ATOM 634 N N . PRO A 1 89 ? 7.774 13.833 -1.778 1.00 53.59 89 PRO A N 1
ATOM 635 C CA . PRO A 1 89 ? 8.377 12.629 -2.335 1.00 53.59 89 PRO A CA 1
ATOM 636 C C . PRO A 1 89 ? 9.619 12.246 -1.524 1.00 53.59 89 PRO A C 1
ATOM 638 O O . PRO A 1 89 ? 10.276 13.094 -0.915 1.00 53.59 89 PRO A O 1
ATOM 641 N N . ALA A 1 90 ? 9.905 10.950 -1.482 1.00 62.75 90 ALA A N 1
ATOM 642 C CA . ALA A 1 90 ? 10.997 10.413 -0.694 1.00 62.75 90 ALA A CA 1
ATOM 643 C C . ALA A 1 90 ? 12.382 10.789 -1.270 1.00 62.75 90 ALA A C 1
ATOM 645 O O . ALA A 1 90 ? 12.501 11.583 -2.198 1.00 62.75 90 ALA A O 1
ATOM 646 N N . GLN A 1 91 ? 13.457 10.225 -0.718 1.00 73.38 91 GLN A N 1
ATOM 647 C CA . GLN A 1 91 ? 14.834 10.660 -1.002 1.00 73.38 91 GLN A CA 1
ATOM 648 C C . GLN A 1 91 ? 15.577 9.793 -2.033 1.00 73.38 91 GLN A C 1
ATOM 650 O O . GLN A 1 91 ? 16.708 10.122 -2.383 1.00 73.38 91 GLN A O 1
ATOM 655 N N . ALA A 1 92 ? 15.001 8.676 -2.499 1.00 85.88 92 ALA A N 1
ATOM 656 C CA . ALA A 1 92 ? 15.700 7.790 -3.431 1.00 85.88 92 ALA A CA 1
ATOM 657 C C . ALA A 1 92 ? 15.993 8.486 -4.769 1.00 85.88 92 ALA A C 1
ATOM 659 O O . ALA A 1 92 ? 15.095 9.044 -5.405 1.00 85.88 92 ALA A O 1
ATOM 660 N N . ALA A 1 93 ? 17.250 8.418 -5.206 1.00 89.75 93 ALA A N 1
ATOM 661 C CA . ALA A 1 93 ? 17.633 8.850 -6.541 1.00 89.75 93 ALA A CA 1
ATOM 662 C C . ALA A 1 93 ? 17.000 7.930 -7.602 1.00 89.75 93 ALA A C 1
ATOM 664 O O . ALA A 1 93 ? 16.807 6.738 -7.332 1.00 89.75 93 ALA A O 1
ATOM 665 N N . PRO A 1 94 ? 16.688 8.447 -8.804 1.00 92.25 94 PRO A N 1
ATOM 666 C CA . PRO A 1 94 ? 16.297 7.599 -9.920 1.00 92.25 94 PRO A CA 1
ATOM 667 C C . PRO A 1 94 ? 17.316 6.479 -10.149 1.00 92.25 94 PRO A C 1
ATOM 669 O O . PRO A 1 94 ? 18.518 6.736 -10.143 1.00 92.25 94 PRO A O 1
ATOM 672 N N . PHE A 1 95 ? 16.822 5.256 -10.334 1.00 90.88 95 PHE A N 1
ATOM 673 C CA . PHE A 1 95 ? 17.607 4.042 -10.568 1.00 90.88 95 PHE A CA 1
ATOM 674 C C . PHE A 1 95 ? 18.733 3.809 -9.549 1.00 90.88 95 PHE A C 1
ATOM 676 O O . PHE A 1 95 ? 19.838 3.400 -9.886 1.00 90.88 95 PHE A O 1
ATOM 683 N N . ASP A 1 96 ? 18.447 4.066 -8.272 1.00 90.06 96 ASP A N 1
ATOM 684 C CA . ASP A 1 96 ? 19.388 3.808 -7.184 1.00 90.06 96 ASP A CA 1
ATOM 685 C C . ASP A 1 96 ? 19.905 2.356 -7.196 1.00 90.06 96 ASP A C 1
ATOM 687 O O . ASP A 1 96 ? 19.159 1.402 -6.951 1.00 90.06 96 ASP A O 1
ATOM 691 N N . SER A 1 97 ? 21.208 2.205 -7.445 1.00 88.81 97 SER A N 1
ATOM 692 C CA . SER A 1 97 ? 21.888 0.913 -7.561 1.00 88.81 97 SER A CA 1
ATOM 693 C C . SER A 1 97 ? 21.923 0.119 -6.253 1.00 88.81 97 SER A C 1
ATOM 695 O O . SER A 1 97 ? 22.157 -1.086 -6.276 1.00 88.81 97 SER A O 1
ATOM 697 N N . THR A 1 98 ? 21.639 0.752 -5.112 1.00 88.12 98 THR A N 1
ATOM 698 C CA . THR A 1 98 ? 21.523 0.071 -3.812 1.00 88.12 98 THR A CA 1
ATOM 699 C C . THR A 1 98 ? 20.154 -0.583 -3.597 1.00 88.12 98 THR A C 1
ATOM 701 O O . THR A 1 98 ? 19.954 -1.306 -2.623 1.00 88.12 98 THR A O 1
ATOM 704 N N . ARG A 1 99 ? 19.194 -0.344 -4.502 1.00 88.50 99 ARG A N 1
ATOM 705 C CA . ARG A 1 99 ? 17.781 -0.739 -4.375 1.00 88.50 99 ARG A CA 1
ATOM 706 C C . ARG A 1 99 ? 17.275 -1.559 -5.563 1.00 88.50 99 ARG A C 1
ATOM 708 O O . ARG A 1 99 ? 16.067 -1.695 -5.744 1.00 88.50 99 ARG A O 1
ATOM 715 N N . THR A 1 100 ? 18.175 -2.130 -6.360 1.00 87.56 100 THR A N 1
ATOM 716 C CA . THR A 1 100 ? 17.855 -2.821 -7.624 1.00 87.56 100 THR A CA 1
ATOM 717 C C . THR A 1 100 ? 16.790 -3.906 -7.487 1.00 87.56 100 THR A C 1
ATOM 719 O O . THR A 1 100 ? 15.915 -4.012 -8.343 1.00 87.56 100 THR A O 1
ATOM 722 N N . CYS A 1 101 ? 16.784 -4.640 -6.377 1.00 89.94 101 CYS A N 1
ATOM 723 C CA . CYS A 1 101 ? 15.802 -5.688 -6.114 1.00 89.94 101 CYS A CA 1
ATOM 724 C C . CYS A 1 101 ? 14.356 -5.178 -5.990 1.00 89.94 101 CYS A C 1
ATOM 726 O O . CYS A 1 101 ? 13.403 -5.901 -6.267 1.00 89.94 101 CYS A O 1
ATOM 728 N N . MET A 1 102 ? 14.160 -3.897 -5.649 1.00 90.94 102 MET A N 1
ATOM 729 C CA . MET A 1 102 ? 12.834 -3.278 -5.721 1.00 90.94 102 MET A CA 1
ATOM 730 C C . MET A 1 102 ? 12.316 -3.294 -7.166 1.00 90.94 102 MET A C 1
ATOM 732 O O . MET A 1 102 ? 11.133 -3.511 -7.392 1.00 90.94 102 MET A O 1
ATOM 736 N N . PHE A 1 103 ? 13.196 -3.119 -8.155 1.00 89.19 103 PHE A N 1
ATOM 737 C CA . PHE A 1 103 ? 12.847 -3.046 -9.580 1.00 89.19 103 PHE A CA 1
ATOM 738 C C . PHE A 1 103 ? 12.691 -4.423 -10.242 1.00 89.19 103 PHE A C 1
ATOM 740 O O . PHE A 1 103 ? 12.162 -4.540 -11.354 1.00 89.19 103 PHE A O 1
ATOM 747 N N . GLU A 1 104 ? 13.170 -5.474 -9.583 1.00 89.38 104 GLU A N 1
ATOM 748 C CA . GLU A 1 104 ? 12.946 -6.869 -9.973 1.00 89.38 104 GLU A CA 1
ATOM 749 C C . GLU A 1 104 ? 11.540 -7.341 -9.591 1.00 89.38 104 GLU A C 1
ATOM 751 O O . GLU A 1 104 ? 10.985 -8.232 -10.236 1.00 89.38 104 GLU A O 1
ATOM 756 N N . ASN A 1 105 ? 10.932 -6.693 -8.596 1.00 90.56 105 ASN A N 1
ATOM 757 C CA . ASN A 1 105 ? 9.620 -7.046 -8.092 1.00 90.56 105 ASN A CA 1
ATOM 758 C C . ASN A 1 105 ? 8.486 -6.292 -8.808 1.00 90.56 105 ASN A C 1
ATOM 760 O O . ASN A 1 105 ? 8.558 -5.095 -9.077 1.00 90.56 105 ASN A O 1
ATOM 764 N N . SER A 1 106 ? 7.400 -6.999 -9.092 1.00 92.00 106 SER A N 1
ATOM 765 C CA . SER A 1 106 ? 6.133 -6.458 -9.570 1.00 92.00 106 SER A CA 1
ATOM 766 C C . SER A 1 106 ? 4.994 -7.056 -8.753 1.00 92.00 106 SER A C 1
ATOM 768 O O . SER A 1 106 ? 4.993 -8.241 -8.438 1.00 92.00 106 SER A O 1
ATOM 770 N N . PHE A 1 107 ? 4.005 -6.234 -8.427 1.00 92.81 107 PHE A N 1
ATOM 771 C CA . PHE A 1 107 ? 2.818 -6.609 -7.672 1.00 92.81 107 PHE A CA 1
ATOM 772 C C . PHE A 1 107 ? 1.658 -6.770 -8.645 1.00 92.81 107 PHE A C 1
ATOM 774 O O . PHE A 1 107 ? 1.165 -5.786 -9.195 1.00 92.81 107 PHE A O 1
ATOM 781 N N . ILE A 1 108 ? 1.258 -8.012 -8.884 1.00 92.88 108 ILE A N 1
ATOM 782 C CA . ILE A 1 108 ? 0.171 -8.381 -9.787 1.00 92.88 108 ILE A CA 1
ATOM 783 C C . ILE A 1 108 ? -1.125 -8.372 -8.991 1.00 92.88 108 ILE A C 1
ATOM 785 O O . ILE A 1 108 ? -1.291 -9.177 -8.075 1.00 92.88 108 ILE A O 1
ATOM 789 N N . PHE A 1 109 ? -2.048 -7.491 -9.358 1.00 93.06 109 PHE A N 1
ATOM 790 C CA . PHE A 1 109 ? -3.383 -7.418 -8.788 1.00 93.06 109 PHE A CA 1
ATOM 791 C C . PHE A 1 109 ? -4.361 -8.176 -9.683 1.00 93.06 109 PHE A C 1
ATOM 793 O O . PHE A 1 109 ? -4.377 -8.034 -10.903 1.00 93.06 109 PHE A O 1
ATOM 800 N N . THR A 1 110 ? -5.175 -9.031 -9.077 1.00 91.31 110 THR A N 1
ATOM 801 C CA . THR A 1 110 ? -6.111 -9.898 -9.795 1.00 91.31 110 THR A CA 1
ATOM 802 C C . THR A 1 110 ? -7.489 -9.783 -9.181 1.00 91.31 110 THR A C 1
ATOM 804 O O . THR A 1 110 ? -7.663 -10.010 -7.984 1.00 91.31 110 THR A O 1
ATOM 807 N N . ARG A 1 111 ? -8.486 -9.461 -10.009 1.00 89.00 111 ARG A N 1
ATOM 808 C CA . ARG A 1 111 ? -9.887 -9.537 -9.606 1.00 89.00 111 ARG A CA 1
ATOM 809 C C . ARG A 1 111 ? -10.366 -10.986 -9.654 1.00 89.00 111 ARG A C 1
ATOM 811 O O . ARG A 1 111 ? -10.210 -11.675 -10.657 1.00 89.00 111 ARG A O 1
ATOM 818 N N . THR A 1 112 ? -10.974 -11.423 -8.561 1.00 86.44 112 THR A N 1
ATOM 819 C CA . THR A 1 112 ? -11.562 -12.752 -8.377 1.00 86.44 112 THR A CA 1
ATOM 820 C C . THR A 1 112 ? -13.044 -12.618 -8.024 1.00 86.44 112 THR A C 1
ATOM 822 O O . THR A 1 112 ? -13.529 -11.521 -7.746 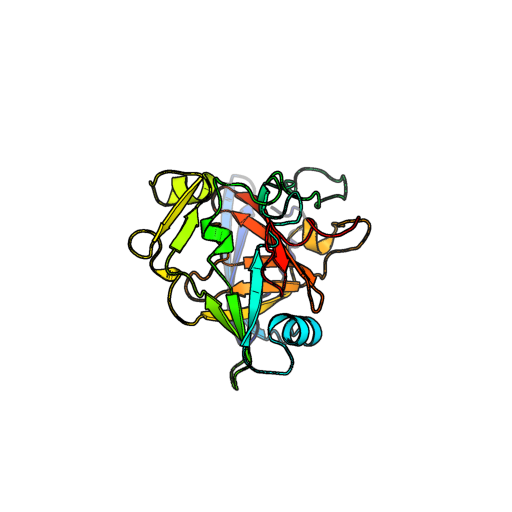1.00 86.44 112 THR A O 1
ATOM 825 N N . ALA A 1 113 ? -13.767 -13.739 -7.967 1.00 83.44 113 ALA A N 1
ATOM 826 C CA . ALA A 1 113 ? -15.148 -13.759 -7.476 1.00 83.44 113 ALA A CA 1
ATOM 827 C C . ALA A 1 113 ? -15.284 -13.294 -6.008 1.00 83.44 113 ALA A C 1
ATOM 829 O O . ALA A 1 113 ? -16.358 -12.864 -5.604 1.00 83.44 113 ALA A O 1
ATOM 830 N N . ASN A 1 114 ? -14.198 -13.355 -5.228 1.00 80.12 114 ASN A N 1
ATOM 831 C CA . ASN A 1 114 ? -14.182 -13.059 -3.794 1.00 80.12 114 ASN A CA 1
ATOM 832 C C . ASN A 1 114 ? -13.494 -11.721 -3.460 1.00 80.12 114 ASN A C 1
ATOM 834 O O . ASN A 1 114 ? -13.136 -11.496 -2.307 1.00 80.12 114 ASN A O 1
ATOM 838 N N . GLY A 1 115 ? -13.276 -10.853 -4.453 1.00 85.56 115 GLY A N 1
ATOM 839 C CA . GLY A 1 115 ? -12.569 -9.579 -4.291 1.00 85.56 115 GLY A CA 1
ATOM 840 C C . GLY A 1 115 ? -11.236 -9.542 -5.035 1.00 85.56 115 GLY A C 1
ATOM 841 O O . GLY A 1 115 ? -11.033 -10.277 -6.006 1.00 85.56 115 GLY A O 1
ATOM 842 N N . ILE A 1 116 ? -10.330 -8.665 -4.605 1.00 90.69 116 ILE A N 1
ATOM 843 C CA . ILE A 1 116 ? -9.026 -8.470 -5.246 1.00 90.69 116 ILE A CA 1
ATOM 844 C C . ILE A 1 116 ? -7.953 -9.210 -4.461 1.00 90.69 116 ILE A C 1
ATOM 846 O O . ILE A 1 116 ? -7.850 -9.089 -3.244 1.00 90.69 116 ILE A O 1
ATOM 850 N N . THR A 1 117 ? -7.105 -9.929 -5.182 1.00 92.56 117 THR A N 1
ATOM 851 C CA . THR A 1 117 ? -5.886 -10.517 -4.640 1.00 92.56 117 THR A CA 1
ATOM 852 C C . THR A 1 117 ? -4.655 -9.817 -5.187 1.00 92.56 117 THR A C 1
ATOM 854 O O . THR A 1 117 ? -4.707 -9.264 -6.286 1.00 92.56 117 THR A O 1
ATOM 857 N N . TYR A 1 118 ? -3.532 -9.909 -4.478 1.00 93.06 118 TYR A N 1
ATOM 858 C CA . TYR A 1 118 ? -2.231 -9.566 -5.037 1.00 93.06 118 TYR A CA 1
ATOM 859 C C . TYR A 1 118 ? -1.197 -10.675 -4.833 1.00 93.06 118 TYR A C 1
ATOM 861 O O . TYR A 1 118 ? -1.266 -11.457 -3.879 1.00 93.06 118 TYR A O 1
ATOM 869 N N . GLN A 1 119 ? -0.230 -10.714 -5.743 1.00 93.75 119 GLN A N 1
ATOM 870 C CA . GLN A 1 119 ? 0.958 -11.550 -5.660 1.00 93.75 119 GLN A CA 1
ATOM 871 C C . GLN A 1 119 ? 2.167 -10.763 -6.163 1.00 93.75 119 GLN A C 1
ATOM 873 O O . GLN A 1 119 ? 2.077 -10.044 -7.153 1.00 93.75 119 GLN A O 1
ATOM 878 N N . GLN A 1 120 ? 3.298 -10.906 -5.483 1.00 93.00 120 GLN A N 1
ATOM 879 C CA . GLN A 1 120 ? 4.571 -10.362 -5.942 1.00 93.00 120 GLN A CA 1
ATOM 880 C C . GLN A 1 120 ? 5.337 -11.368 -6.801 1.00 93.00 120 GLN A C 1
ATOM 882 O O . GLN A 1 120 ? 5.249 -12.575 -6.567 1.00 93.00 120 GLN A O 1
ATOM 887 N N . THR A 1 121 ? 6.046 -10.873 -7.814 1.00 92.75 121 THR A N 1
ATOM 888 C CA . THR A 1 121 ? 6.797 -11.707 -8.765 1.00 92.75 121 THR A CA 1
ATOM 889 C C . THR A 1 121 ? 8.157 -12.133 -8.234 1.00 92.75 121 THR A C 1
ATOM 891 O O . THR A 1 121 ? 8.640 -13.193 -8.622 1.00 92.75 121 THR A O 1
ATOM 894 N N . ALA A 1 122 ? 8.775 -11.319 -7.376 1.00 92.94 122 ALA A N 1
ATOM 895 C CA . ALA A 1 122 ? 10.055 -11.637 -6.760 1.00 92.94 122 ALA A CA 1
ATOM 896 C C . ALA A 1 122 ? 9.874 -12.451 -5.470 1.00 92.94 122 ALA A C 1
ATOM 898 O O . ALA A 1 122 ? 8.882 -12.319 -4.750 1.00 92.94 122 ALA A O 1
ATOM 899 N N . ASP A 1 123 ? 10.879 -13.261 -5.160 1.00 92.94 123 ASP A N 1
ATOM 900 C CA . ASP A 1 123 ? 11.030 -14.040 -3.927 1.00 92.94 123 ASP A CA 1
ATOM 901 C C . ASP A 1 123 ? 11.868 -13.308 -2.865 1.00 92.94 123 ASP A C 1
ATOM 903 O O . ASP A 1 123 ? 12.359 -13.914 -1.912 1.00 92.94 123 ASP A O 1
ATOM 907 N N . HIS A 1 124 ? 12.029 -11.997 -3.027 1.00 92.56 124 HIS A N 1
ATOM 908 C CA . HIS A 1 124 ? 12.806 -11.143 -2.147 1.00 92.56 124 HIS A CA 1
ATOM 909 C C . HIS A 1 124 ? 12.190 -9.745 -2.052 1.00 92.56 124 HIS A C 1
ATOM 911 O O . HIS A 1 124 ? 11.385 -9.320 -2.885 1.00 92.56 124 HIS A O 1
ATOM 917 N N . VAL A 1 125 ? 12.581 -9.006 -1.017 1.00 93.31 125 VAL A N 1
ATOM 918 C CA . VAL A 1 125 ? 12.111 -7.644 -0.783 1.00 93.31 125 VAL A CA 1
ATOM 919 C C . VAL A 1 125 ? 13.211 -6.778 -0.186 1.00 93.31 125 VAL A C 1
ATOM 921 O O . VAL A 1 125 ? 14.031 -7.248 0.602 1.00 93.31 125 VAL A O 1
ATOM 924 N N . PHE A 1 126 ? 13.236 -5.499 -0.553 1.00 93.19 126 PHE A N 1
ATOM 925 C CA . PHE A 1 126 ? 14.104 -4.527 0.104 1.00 93.19 126 PHE A CA 1
ATOM 926 C C . PHE A 1 126 ? 13.616 -4.290 1.535 1.00 93.19 126 PHE A C 1
ATOM 928 O O . PHE A 1 126 ? 12.437 -4.010 1.732 1.00 93.19 126 PHE A O 1
ATOM 935 N N . VAL A 1 127 ? 14.505 -4.390 2.524 1.00 92.81 127 VAL A N 1
ATOM 936 C CA . VAL A 1 127 ? 14.183 -4.184 3.941 1.00 92.81 127 VAL A CA 1
ATOM 937 C C . VAL A 1 127 ? 14.894 -2.918 4.437 1.00 92.81 127 VAL A C 1
ATOM 939 O O . VAL A 1 127 ? 16.113 -2.938 4.637 1.00 92.81 127 VAL A O 1
ATOM 942 N N . PRO A 1 128 ? 14.172 -1.808 4.675 1.00 90.56 128 PRO A N 1
ATOM 943 C CA . PRO A 1 128 ? 14.770 -0.589 5.212 1.00 90.56 128 PRO A CA 1
ATOM 944 C C . PRO A 1 128 ? 15.155 -0.768 6.684 1.00 90.56 128 PRO A C 1
ATOM 946 O O . PRO A 1 128 ? 14.608 -1.623 7.385 1.00 90.56 128 PRO A O 1
ATOM 949 N N . GLY A 1 129 ? 16.041 0.092 7.194 1.00 89.50 129 GLY A N 1
ATOM 950 C CA . GLY A 1 129 ? 16.534 0.007 8.577 1.00 89.50 129 GLY A CA 1
ATOM 951 C C . GLY A 1 129 ? 15.475 -0.115 9.676 1.00 89.50 129 GLY A C 1
ATOM 952 O O . GLY A 1 129 ? 15.680 -0.858 10.634 1.00 89.50 129 GLY A O 1
ATOM 953 N N . ALA A 1 130 ? 14.325 0.545 9.521 1.00 87.12 130 ALA A N 1
ATOM 954 C CA . ALA A 1 130 ? 13.200 0.425 10.447 1.00 87.12 130 ALA A CA 1
ATOM 955 C C . ALA A 1 130 ? 12.708 -1.022 10.590 1.00 87.12 130 ALA A C 1
ATOM 957 O O . ALA A 1 130 ? 12.539 -1.518 11.702 1.00 87.12 130 ALA A O 1
ATOM 958 N N . TYR A 1 131 ? 12.492 -1.695 9.460 1.00 91.81 131 TYR A N 1
ATOM 959 C CA . TYR A 1 131 ? 11.990 -3.061 9.441 1.00 91.81 131 TYR A CA 1
ATOM 960 C C . TYR A 1 131 ? 13.103 -4.070 9.750 1.00 91.81 131 TYR A C 1
ATOM 962 O O . TYR A 1 131 ? 12.887 -5.010 10.512 1.00 91.81 131 TYR A O 1
ATOM 970 N N . ALA A 1 132 ? 14.322 -3.817 9.270 1.00 93.06 132 ALA A N 1
ATOM 971 C CA . ALA A 1 132 ? 15.493 -4.636 9.573 1.00 93.06 132 ALA A CA 1
ATOM 972 C C . ALA A 1 132 ? 15.759 -4.729 11.083 1.00 93.06 132 ALA A C 1
ATOM 974 O O . ALA A 1 132 ? 16.068 -5.805 11.587 1.00 93.06 132 ALA A O 1
ATOM 975 N N . SER A 1 133 ? 15.560 -3.629 11.822 1.00 92.25 133 SER A N 1
ATOM 976 C CA . SER A 1 133 ? 15.684 -3.609 13.284 1.00 92.25 133 SER A CA 1
ATOM 977 C C . SER A 1 133 ? 14.670 -4.512 13.988 1.00 92.25 133 SER A C 1
ATOM 979 O O . SER A 1 133 ? 14.980 -5.032 15.055 1.00 92.25 133 SER A O 1
ATOM 981 N N . VAL A 1 134 ? 13.471 -4.685 13.425 1.00 91.50 134 VAL A N 1
ATOM 982 C CA . VAL A 1 134 ? 12.448 -5.591 13.974 1.00 91.50 134 VAL A CA 1
ATOM 983 C C . VAL A 1 134 ? 12.812 -7.044 13.699 1.00 91.50 134 VAL A C 1
ATOM 985 O O . VAL A 1 134 ? 12.614 -7.902 14.552 1.00 91.50 134 VAL A O 1
ATOM 988 N N . LEU A 1 135 ? 13.357 -7.309 12.513 1.00 92.88 135 LEU A N 1
ATOM 989 C CA . LEU A 1 135 ? 13.755 -8.647 12.084 1.00 92.88 135 LEU A CA 1
ATOM 990 C C . LEU A 1 135 ? 15.112 -9.095 12.652 1.00 92.88 135 LEU A C 1
ATOM 992 O O . LEU A 1 135 ? 15.413 -10.283 12.626 1.00 92.88 135 LEU A O 1
ATOM 996 N N . GLY A 1 136 ? 15.939 -8.171 13.150 1.00 95.12 136 GLY A N 1
ATOM 997 C CA . GLY A 1 136 ? 17.297 -8.476 13.609 1.00 95.12 136 GLY A CA 1
ATOM 998 C C . GLY A 1 136 ? 18.267 -8.798 12.468 1.00 95.12 136 GLY A C 1
ATOM 999 O O . GLY A 1 136 ? 19.192 -9.583 12.654 1.00 95.12 136 GLY A O 1
ATOM 1000 N N . VAL A 1 137 ? 18.056 -8.207 11.288 1.00 95.44 137 VAL A N 1
ATOM 1001 C CA . VAL A 1 137 ? 18.858 -8.459 10.079 1.00 95.44 137 VAL A CA 1
ATOM 1002 C C . VAL A 1 137 ? 19.583 -7.203 9.599 1.00 95.44 137 VAL A C 1
ATOM 1004 O O . VAL A 1 137 ? 19.343 -6.095 10.082 1.00 95.44 137 VAL A O 1
ATOM 1007 N N . ALA A 1 138 ? 20.485 -7.364 8.631 1.00 95.12 138 ALA A N 1
ATOM 1008 C CA . ALA A 1 138 ? 21.154 -6.235 7.998 1.00 95.12 138 ALA A CA 1
ATOM 1009 C C . ALA A 1 138 ? 20.149 -5.321 7.273 1.00 95.12 138 ALA A C 1
ATOM 1011 O O . ALA A 1 138 ? 19.206 -5.780 6.627 1.00 95.12 138 ALA A O 1
ATOM 1012 N N . LYS A 1 139 ? 20.344 -4.010 7.411 1.00 93.06 139 LYS A N 1
ATOM 1013 C CA . LYS A 1 139 ? 19.446 -2.979 6.882 1.00 93.06 139 LYS A CA 1
ATOM 1014 C C . LYS A 1 139 ? 19.784 -2.561 5.459 1.00 93.06 139 LYS A C 1
ATOM 1016 O O . LYS A 1 139 ? 20.920 -2.713 5.027 1.00 93.06 139 LYS A O 1
ATOM 1021 N N . ASP A 1 140 ? 18.804 -1.935 4.813 1.00 90.94 140 ASP A N 1
ATOM 1022 C CA . ASP A 1 140 ? 18.935 -1.240 3.531 1.00 90.94 140 ASP A CA 1
ATOM 1023 C C . ASP A 1 140 ? 19.459 -2.160 2.419 1.00 90.94 140 ASP A C 1
ATOM 1025 O O . ASP A 1 140 ? 20.261 -1.769 1.576 1.00 90.94 140 ASP A O 1
ATOM 1029 N N . GLN A 1 141 ? 18.991 -3.408 2.443 1.00 91.94 141 GLN A N 1
ATOM 1030 C CA . GLN A 1 141 ? 19.346 -4.442 1.483 1.00 91.94 141 GLN A CA 1
ATOM 1031 C C . GLN A 1 141 ? 18.180 -5.410 1.275 1.00 91.94 141 GLN A C 1
ATOM 1033 O O . GLN A 1 141 ? 17.159 -5.363 1.968 1.00 91.94 141 GLN A O 1
ATOM 1038 N N . CYS A 1 142 ? 18.348 -6.298 0.310 1.00 92.94 142 CYS A N 1
ATOM 1039 C CA . CYS A 1 142 ? 17.338 -7.258 -0.095 1.00 92.94 142 CYS A CA 1
ATOM 1040 C C . CYS A 1 142 ? 17.419 -8.511 0.774 1.00 92.94 142 CYS A C 1
ATOM 1042 O O . CYS A 1 142 ? 18.509 -9.004 1.063 1.00 92.94 142 CYS A O 1
ATOM 1044 N N . HIS A 1 143 ? 16.260 -9.021 1.170 1.00 95.06 143 HIS A N 1
ATOM 1045 C CA . HIS A 1 143 ? 16.133 -10.262 1.924 1.00 95.06 143 HIS A CA 1
ATOM 1046 C C . HIS A 1 143 ? 15.106 -11.171 1.265 1.00 95.06 143 HIS A C 1
ATOM 1048 O O . HIS A 1 143 ? 14.096 -10.688 0.747 1.00 95.06 143 HIS A O 1
ATOM 1054 N N . GLY A 1 144 ? 15.384 -12.472 1.274 1.00 94.81 144 GLY A N 1
ATOM 1055 C CA . GLY A 1 144 ? 14.545 -13.493 0.663 1.00 94.81 144 GLY A CA 1
ATOM 1056 C C . GLY A 1 144 ? 13.460 -14.027 1.595 1.00 94.81 144 GLY A C 1
ATOM 1057 O O . GLY A 1 144 ? 13.202 -13.510 2.688 1.00 94.81 144 GLY A O 1
ATOM 1058 N N . THR A 1 145 ? 12.827 -15.114 1.160 1.00 94.00 145 THR A N 1
ATOM 1059 C CA . THR A 1 145 ? 11.782 -15.823 1.915 1.00 94.00 145 THR A CA 1
ATOM 1060 C C . THR A 1 145 ? 12.271 -16.483 3.199 1.00 94.00 145 THR A C 1
ATOM 1062 O O . THR A 1 145 ? 11.458 -16.821 4.051 1.00 94.00 145 THR A O 1
ATOM 1065 N N . ASP A 1 146 ? 13.576 -16.703 3.334 1.00 94.44 146 ASP A N 1
ATOM 1066 C CA . ASP A 1 146 ? 14.209 -17.217 4.550 1.00 94.44 146 ASP A CA 1
ATOM 1067 C C . ASP A 1 146 ? 14.083 -16.231 5.721 1.00 94.44 146 ASP A C 1
ATOM 1069 O O . ASP A 1 146 ? 13.876 -16.643 6.861 1.00 94.44 146 ASP A O 1
ATOM 1073 N N . VAL A 1 147 ? 14.130 -14.930 5.425 1.00 94.81 147 VAL A N 1
ATOM 1074 C CA . VAL A 1 147 ? 13.977 -13.847 6.406 1.00 94.81 147 VAL A CA 1
ATOM 1075 C C . VAL A 1 147 ? 12.546 -13.312 6.441 1.00 94.81 147 VAL A C 1
ATOM 1077 O O . VAL A 1 147 ? 12.020 -13.026 7.517 1.00 94.81 147 VAL A O 1
ATOM 1080 N N . VAL A 1 148 ? 11.895 -13.178 5.280 1.00 93.31 148 VAL A N 1
ATOM 1081 C CA . VAL A 1 148 ? 10.523 -12.656 5.169 1.00 93.31 148 VAL A CA 1
ATOM 1082 C C . VAL A 1 148 ? 9.622 -13.665 4.443 1.00 93.31 148 VAL A C 1
ATOM 1084 O O . VAL A 1 148 ? 9.283 -13.470 3.276 1.00 93.31 148 VAL A O 1
ATOM 1087 N N . PRO A 1 149 ? 9.159 -14.742 5.108 1.00 91.19 149 PRO A N 1
ATOM 1088 C CA . PRO A 1 149 ? 8.383 -15.801 4.453 1.00 91.19 149 PRO A CA 1
ATOM 1089 C C . PRO A 1 149 ? 7.061 -15.323 3.839 1.00 91.19 149 PRO A C 1
ATOM 1091 O O . PRO A 1 149 ? 6.553 -15.920 2.892 1.00 91.19 149 PRO A O 1
ATOM 1094 N N . THR A 1 150 ? 6.493 -14.231 4.362 1.00 90.81 150 THR A N 1
ATOM 1095 C CA . THR A 1 150 ? 5.187 -13.708 3.936 1.00 90.81 150 THR A CA 1
ATOM 1096 C C . THR A 1 150 ? 5.201 -13.093 2.540 1.00 90.81 150 THR A C 1
ATOM 1098 O O . THR A 1 150 ? 4.122 -12.837 1.991 1.00 90.81 150 THR A O 1
ATOM 1101 N N . ILE A 1 151 ? 6.383 -12.882 1.940 1.00 90.25 151 ILE A N 1
ATOM 1102 C CA . ILE A 1 151 ? 6.474 -12.277 0.613 1.00 90.25 151 ILE A CA 1
ATOM 1103 C C . ILE A 1 151 ? 5.871 -13.172 -0.476 1.00 90.25 151 ILE A C 1
ATOM 1105 O O . ILE A 1 151 ? 5.192 -12.681 -1.372 1.00 90.25 151 ILE A O 1
ATOM 1109 N N . THR A 1 152 ? 5.996 -14.490 -0.379 1.00 89.12 152 THR A N 1
ATOM 1110 C CA . THR A 1 152 ? 5.414 -15.386 -1.388 1.00 89.12 152 THR A CA 1
ATOM 1111 C C . THR A 1 152 ? 3.952 -15.708 -1.106 1.00 89.12 152 THR A C 1
ATOM 1113 O O . THR A 1 152 ? 3.460 -15.588 0.017 1.00 89.12 152 THR A O 1
ATOM 1116 N N . GLY A 1 153 ? 3.239 -16.142 -2.144 1.00 91.31 153 GLY A N 1
ATOM 1117 C CA . GLY A 1 153 ? 1.849 -16.583 -2.064 1.00 91.31 153 GLY A CA 1
ATOM 1118 C C . GLY A 1 153 ? 0.826 -15.459 -2.224 1.00 91.31 153 GLY A C 1
ATOM 1119 O O . GLY A 1 153 ? 1.105 -14.285 -1.981 1.00 91.31 153 GLY A O 1
ATOM 1120 N N . VAL A 1 154 ? -0.383 -15.854 -2.617 1.00 93.50 154 VAL A N 1
ATOM 1121 C CA . VAL A 1 154 ? -1.500 -14.950 -2.914 1.00 93.50 154 VAL A CA 1
ATOM 1122 C C . VAL A 1 154 ? -2.076 -14.360 -1.630 1.00 93.50 154 VAL A C 1
ATOM 1124 O O . VAL A 1 154 ? -2.311 -15.071 -0.649 1.00 93.50 154 VAL A O 1
ATOM 1127 N N . LYS A 1 155 ? -2.317 -13.051 -1.638 1.00 93.62 155 LYS A N 1
ATOM 1128 C CA . LYS A 1 155 ? -2.871 -12.296 -0.512 1.00 93.62 155 LYS A CA 1
ATOM 1129 C C . LYS A 1 155 ? -4.150 -11.593 -0.927 1.00 93.62 155 LYS A C 1
ATOM 1131 O O . LYS A 1 155 ? -4.290 -11.215 -2.086 1.00 93.62 155 LYS A O 1
ATOM 1136 N N . GLN A 1 156 ? -5.056 -11.391 0.019 1.00 92.81 156 GLN A N 1
ATOM 1137 C CA . GLN A 1 156 ? -6.237 -10.565 -0.198 1.00 92.81 156 GLN A CA 1
ATOM 1138 C C . GLN A 1 156 ? -5.874 -9.089 -0.071 1.00 92.81 156 GLN A C 1
ATOM 1140 O O . GLN A 1 156 ? -5.044 -8.716 0.762 1.00 92.81 156 GLN A O 1
ATOM 1145 N N . VAL A 1 157 ? -6.511 -8.280 -0.908 1.00 92.94 157 VAL A N 1
ATOM 1146 C CA . VAL A 1 157 ? -6.438 -6.823 -0.907 1.00 92.94 157 VAL A CA 1
ATOM 1147 C C . VAL A 1 157 ? -7.803 -6.308 -0.486 1.00 92.94 157 VAL A C 1
ATOM 1149 O O . VAL A 1 157 ? -8.798 -6.519 -1.179 1.00 92.94 157 VAL A O 1
ATOM 1152 N N . SER A 1 158 ? -7.837 -5.619 0.644 1.00 91.50 158 SER A N 1
ATOM 1153 C CA . SER A 1 158 ? -9.034 -4.960 1.153 1.00 91.50 158 SER A CA 1
ATOM 1154 C C . SER A 1 158 ? -8.873 -3.453 1.040 1.00 91.50 158 SER A C 1
ATOM 1156 O O . SER A 1 158 ? -7.782 -2.923 1.243 1.00 91.50 158 SER A O 1
ATOM 1158 N N . PHE A 1 159 ? -9.971 -2.760 0.757 1.00 92.00 159 PHE A N 1
ATOM 1159 C CA . PHE A 1 159 ? -10.025 -1.304 0.772 1.00 92.00 159 PHE A CA 1
ATOM 1160 C C . PHE A 1 159 ? -10.796 -0.868 2.008 1.00 92.00 159 PHE A C 1
ATOM 1162 O O . PHE A 1 159 ? -11.863 -1.407 2.292 1.00 92.00 159 PHE A O 1
ATOM 1169 N N . VAL A 1 160 ? -10.256 0.090 2.752 1.00 92.50 160 VAL A N 1
ATOM 1170 C CA . VAL A 1 160 ? -10.861 0.608 3.985 1.00 92.50 160 VAL A CA 1
ATOM 1171 C C . VAL A 1 160 ? -10.800 2.136 3.997 1.00 92.50 160 VAL A C 1
ATOM 1173 O O . VAL A 1 160 ? -9.927 2.709 3.342 1.00 92.50 160 VAL A O 1
ATOM 1176 N N . PRO A 1 161 ? -11.678 2.837 4.737 1.00 93.25 161 PRO A N 1
ATOM 1177 C CA . PRO A 1 161 ? -11.515 4.271 4.931 1.00 93.25 161 PRO A CA 1
ATOM 1178 C C . PRO A 1 161 ? -10.188 4.554 5.639 1.00 93.25 161 PRO A C 1
ATOM 1180 O O . PRO A 1 161 ? -9.919 3.978 6.696 1.00 93.25 161 PRO A O 1
ATOM 1183 N N . SER A 1 162 ? -9.390 5.477 5.108 1.00 93.06 162 SER A N 1
ATOM 1184 C CA . SER A 1 162 ? -8.175 5.931 5.783 1.00 93.06 162 SER A CA 1
ATOM 1185 C C . SER A 1 162 ? -8.490 6.636 7.105 1.00 93.06 162 SER A C 1
ATOM 1187 O O . SER A 1 162 ? -9.483 7.360 7.236 1.00 93.06 162 SER A O 1
ATOM 1189 N N . THR A 1 163 ? -7.602 6.468 8.086 1.00 89.69 163 THR A N 1
ATOM 1190 C CA . THR A 1 163 ? -7.727 7.083 9.422 1.00 89.69 163 THR A CA 1
ATOM 1191 C C . THR A 1 163 ? -6.538 7.939 9.824 1.00 89.69 163 THR A C 1
ATOM 1193 O O . THR A 1 163 ? -6.595 8.586 10.868 1.00 89.69 163 THR A O 1
ATOM 1196 N N . SER A 1 164 ? -5.457 7.943 9.043 1.00 88.62 164 SER A N 1
ATOM 1197 C CA . SER A 1 164 ? -4.272 8.737 9.362 1.00 88.62 164 SER A CA 1
ATOM 1198 C C . SER A 1 164 ? -4.562 10.238 9.269 1.00 88.62 164 SER A C 1
ATOM 1200 O O . SER A 1 164 ? -5.461 10.676 8.533 1.00 88.62 164 SER A O 1
ATOM 1202 N N . LYS A 1 165 ? -3.801 11.056 10.010 1.00 87.19 165 LYS A N 1
ATOM 1203 C CA . LYS A 1 165 ? -3.940 12.518 9.925 1.00 87.19 165 LYS A CA 1
ATOM 1204 C C . LYS A 1 165 ? -3.607 12.988 8.508 1.00 87.19 165 LYS A C 1
ATOM 1206 O O . LYS A 1 165 ? -4.321 13.825 7.960 1.00 87.19 165 LYS A O 1
ATOM 1211 N N . ALA A 1 166 ? -2.588 12.392 7.882 1.00 87.94 166 ALA A N 1
ATOM 1212 C CA . ALA A 1 166 ? -2.204 12.705 6.508 1.00 87.94 166 ALA A CA 1
ATOM 1213 C C . ALA A 1 166 ? -3.324 12.418 5.502 1.00 87.94 166 ALA A C 1
ATOM 1215 O O . ALA A 1 166 ? -3.619 13.262 4.665 1.00 87.94 166 ALA A O 1
ATOM 1216 N N . ALA A 1 167 ? -3.993 11.270 5.599 1.00 90.88 167 ALA A N 1
ATOM 1217 C CA . ALA A 1 167 ? -5.034 10.923 4.639 1.00 90.88 167 ALA A CA 1
ATOM 1218 C C . ALA A 1 167 ? -6.339 11.709 4.837 1.00 90.88 167 ALA A C 1
ATOM 1220 O O . ALA A 1 167 ? -7.090 11.905 3.886 1.00 90.88 167 ALA A O 1
ATOM 1221 N N . THR A 1 168 ? -6.619 12.158 6.063 1.00 89.44 168 THR A N 1
ATOM 1222 C CA . THR A 1 168 ? -7.871 12.862 6.390 1.00 89.44 168 THR A CA 1
ATOM 1223 C C . THR A 1 168 ? -7.766 14.383 6.304 1.00 89.44 168 THR A C 1
ATOM 1225 O O . THR A 1 168 ? -8.771 15.047 6.061 1.00 89.44 168 THR A O 1
ATOM 1228 N N . GLN A 1 169 ? -6.576 14.946 6.511 1.00 86.50 169 GLN A N 1
ATOM 1229 C CA . GLN A 1 169 ? -6.353 16.398 6.575 1.00 86.50 169 GLN A CA 1
ATOM 1230 C C . GLN A 1 169 ? -5.225 16.866 5.650 1.00 86.50 169 GLN A C 1
ATOM 1232 O O . GLN A 1 169 ? -5.096 18.061 5.386 1.00 86.50 169 GLN A O 1
ATOM 1237 N N . GLY A 1 170 ? -4.390 15.940 5.184 1.00 81.88 170 GLY A N 1
ATOM 1238 C CA . GLY A 1 170 ? -3.208 16.236 4.399 1.00 81.88 170 GLY A CA 1
ATOM 1239 C C . GLY A 1 170 ? -3.455 16.408 2.916 1.00 81.88 170 GLY A C 1
ATOM 1240 O O . GLY A 1 170 ? -4.476 16.007 2.351 1.00 81.88 170 GLY A O 1
ATOM 1241 N N . LYS A 1 171 ? -2.453 17.010 2.280 1.00 85.62 171 LYS A N 1
ATOM 1242 C CA . LYS A 1 171 ? -2.384 17.175 0.834 1.00 85.62 171 LYS A CA 1
ATOM 1243 C C . LYS A 1 171 ? -1.044 16.690 0.294 1.00 85.62 171 LYS A C 1
ATOM 1245 O O . LYS A 1 171 ? -0.031 16.734 0.986 1.00 85.62 171 LYS A O 1
ATOM 1250 N N . TYR A 1 172 ? -1.060 16.270 -0.963 1.00 84.12 172 TYR A N 1
ATOM 1251 C CA . TYR A 1 172 ? 0.111 16.018 -1.791 1.00 84.12 172 TYR A CA 1
ATOM 1252 C C . TYR A 1 172 ? -0.060 16.795 -3.097 1.00 84.12 172 TYR A C 1
ATOM 1254 O O . TYR A 1 172 ? -1.100 16.680 -3.750 1.00 84.12 172 TYR A O 1
ATOM 1262 N N . ASN A 1 173 ? 0.916 17.633 -3.461 1.00 85.06 173 ASN A N 1
ATOM 1263 C CA . ASN A 1 173 ? 0.824 18.535 -4.618 1.00 85.06 173 ASN A CA 1
ATOM 1264 C C . ASN A 1 173 ? -0.499 19.328 -4.652 1.00 85.06 173 ASN A C 1
ATOM 1266 O O . ASN A 1 173 ? -1.202 19.362 -5.664 1.00 85.06 173 ASN A O 1
ATOM 1270 N N . ASN A 1 174 ? -0.865 19.933 -3.516 1.00 85.50 174 ASN A N 1
ATOM 1271 C CA . ASN A 1 174 ? -2.107 20.693 -3.309 1.00 85.50 174 ASN A CA 1
ATOM 1272 C C . ASN A 1 174 ? -3.426 19.908 -3.458 1.00 85.50 174 ASN A C 1
ATOM 1274 O O . ASN A 1 174 ? -4.498 20.507 -3.352 1.00 85.50 174 ASN A O 1
ATOM 1278 N N . LYS A 1 175 ? -3.385 18.584 -3.642 1.00 89.69 175 LYS A N 1
ATOM 1279 C CA . LYS A 1 175 ? -4.572 17.721 -3.708 1.00 89.69 175 LYS A CA 1
ATOM 1280 C C . LYS A 1 175 ? -4.720 16.924 -2.422 1.00 89.69 175 LYS A C 1
ATOM 1282 O O . LYS A 1 175 ? -3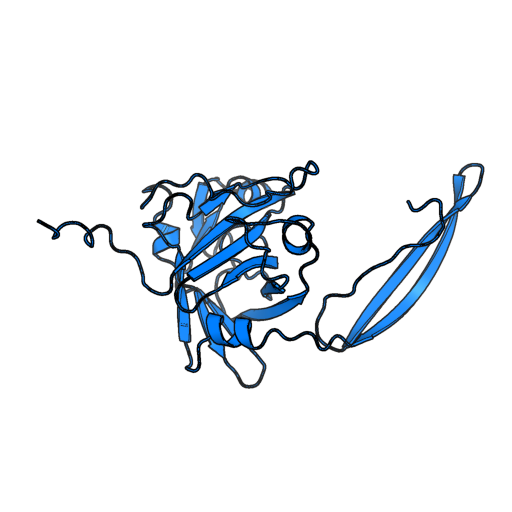.730 16.440 -1.884 1.00 89.69 175 LYS A O 1
ATOM 1287 N N . ALA A 1 176 ? -5.950 16.800 -1.931 1.00 92.12 176 ALA A N 1
ATOM 1288 C CA . ALA A 1 176 ? -6.239 15.903 -0.819 1.00 92.12 176 ALA A CA 1
ATOM 1289 C C . ALA A 1 176 ? -5.879 14.460 -1.198 1.00 92.12 176 ALA A C 1
ATOM 1291 O O . ALA A 1 176 ? -5.940 14.086 -2.372 1.00 92.12 176 ALA A O 1
ATOM 1292 N N . TYR A 1 177 ? -5.514 13.669 -0.194 1.00 93.81 177 TYR A N 1
ATOM 1293 C CA . TYR A 1 177 ? -5.366 12.227 -0.353 1.00 93.81 177 TYR A CA 1
ATOM 1294 C C . TYR A 1 177 ? -6.696 11.600 -0.782 1.00 93.81 177 TYR A C 1
ATOM 1296 O O . TYR A 1 177 ? -7.766 12.176 -0.569 1.00 93.81 177 TYR A O 1
ATOM 1304 N N . ARG A 1 178 ? -6.643 10.383 -1.331 1.00 95.19 178 ARG A N 1
ATOM 1305 C CA . ARG A 1 178 ? -7.848 9.658 -1.758 1.00 95.19 178 ARG A CA 1
ATOM 1306 C C . ARG A 1 178 ? -8.841 9.402 -0.615 1.00 95.19 178 ARG A C 1
ATOM 1308 O O . ARG A 1 178 ? -10.037 9.310 -0.862 1.00 95.19 178 ARG A O 1
ATOM 1315 N N . GLY A 1 179 ? -8.348 9.284 0.620 1.00 94.69 179 GLY A N 1
ATOM 1316 C CA . GLY A 1 179 ? -9.156 8.935 1.796 1.00 94.69 179 GLY A CA 1
ATOM 1317 C C . GLY A 1 179 ? -9.454 7.435 1.924 1.00 94.69 179 GLY A C 1
ATOM 1318 O O . GLY A 1 179 ? -10.214 7.035 2.807 1.00 94.69 179 GLY A O 1
ATOM 1319 N N . THR A 1 180 ? -8.828 6.620 1.075 1.00 95.88 180 THR A N 1
ATOM 1320 C CA . THR A 1 180 ? -8.917 5.158 1.059 1.00 95.88 180 THR A CA 1
ATOM 1321 C C . THR A 1 180 ? -7.547 4.565 1.364 1.00 95.88 180 THR A C 1
ATOM 1323 O O . THR A 1 180 ? -6.539 5.020 0.821 1.00 95.88 180 THR A O 1
ATOM 1326 N N . ALA A 1 181 ? -7.511 3.520 2.181 1.00 95.75 181 ALA A N 1
ATOM 1327 C CA . ALA A 1 181 ? -6.329 2.720 2.454 1.00 95.75 181 ALA A CA 1
ATOM 1328 C C . ALA A 1 181 ? -6.476 1.301 1.891 1.00 95.75 181 ALA A C 1
ATOM 1330 O O . ALA A 1 181 ? -7.583 0.781 1.748 1.00 95.75 181 ALA A O 1
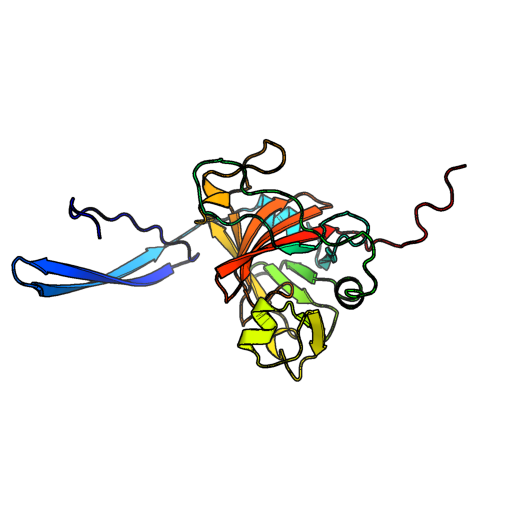ATOM 1331 N N . ILE A 1 182 ? -5.337 0.687 1.591 1.00 94.62 182 ILE A N 1
ATOM 1332 C CA . ILE A 1 182 ? -5.190 -0.711 1.206 1.00 94.62 182 ILE A CA 1
ATOM 1333 C C . ILE A 1 182 ? -4.723 -1.496 2.428 1.00 94.62 182 ILE A C 1
ATOM 1335 O O . ILE A 1 182 ? -3.725 -1.128 3.047 1.00 94.62 182 ILE A O 1
ATOM 1339 N N . GLU A 1 183 ? -5.392 -2.603 2.726 1.00 94.12 183 GLU A N 1
ATOM 1340 C CA . GLU A 1 183 ? -4.936 -3.609 3.681 1.00 94.12 183 GLU A CA 1
ATOM 1341 C C . GLU A 1 183 ? -4.611 -4.918 2.962 1.00 94.12 183 GLU A C 1
ATOM 1343 O O . GLU A 1 183 ? -5.411 -5.450 2.192 1.00 94.12 183 GLU A O 1
ATOM 1348 N N . LEU A 1 184 ? -3.421 -5.442 3.235 1.00 94.12 184 LEU A N 1
ATOM 1349 C CA . LEU A 1 184 ? -2.901 -6.667 2.646 1.00 94.12 184 LEU A CA 1
ATOM 1350 C C . LEU A 1 184 ? -2.956 -7.805 3.672 1.00 94.12 184 LEU A C 1
ATOM 1352 O O . LEU A 1 184 ? -2.434 -7.689 4.781 1.00 94.12 184 LEU A O 1
ATOM 1356 N N . SER A 1 185 ? -3.577 -8.930 3.320 1.00 92.62 185 SER A N 1
ATOM 1357 C CA . SER A 1 185 ? -3.693 -10.064 4.246 1.00 92.62 185 SER A CA 1
ATOM 1358 C C . SER A 1 185 ? -2.360 -10.796 4.460 1.00 92.62 185 SER A C 1
ATOM 1360 O O . SER A 1 185 ? -1.403 -10.613 3.711 1.00 92.62 185 SER A O 1
ATOM 1362 N N . ASN A 1 186 ? -2.306 -11.669 5.474 1.00 90.50 186 ASN A N 1
ATOM 1363 C CA . ASN A 1 186 ? -1.216 -12.623 5.748 1.00 90.50 186 ASN A CA 1
ATOM 1364 C C . ASN A 1 186 ? 0.202 -12.018 5.673 1.00 90.50 186 ASN A C 1
ATOM 1366 O O . ASN A 1 186 ? 1.103 -12.618 5.086 1.00 90.50 186 ASN A O 1
ATOM 1370 N N . GLY A 1 187 ? 0.386 -10.819 6.234 1.00 90.25 187 GLY A N 1
ATOM 1371 C CA . GLY A 1 187 ? 1.682 -10.132 6.262 1.00 90.25 187 GLY A CA 1
ATOM 1372 C C . GLY A 1 187 ? 2.170 -9.666 4.890 1.00 90.25 187 GLY A C 1
ATOM 1373 O O . GLY A 1 187 ? 3.376 -9.521 4.685 1.00 90.25 187 GLY A O 1
ATOM 1374 N N . GLY A 1 188 ? 1.250 -9.472 3.943 1.00 93.00 188 GLY A N 1
ATOM 1375 C CA . GLY A 1 188 ? 1.552 -8.879 2.654 1.00 93.00 188 GLY A CA 1
ATOM 1376 C C . GLY A 1 188 ? 2.057 -7.443 2.795 1.00 93.00 188 GLY A C 1
ATOM 1377 O O . GLY A 1 188 ? 1.585 -6.698 3.649 1.00 93.00 188 GLY A O 1
ATOM 1378 N N . MET A 1 189 ? 3.041 -7.052 1.992 1.00 93.12 189 MET A N 1
ATOM 1379 C CA . MET A 1 189 ? 3.675 -5.738 2.065 1.00 93.12 189 MET A CA 1
ATOM 1380 C C . MET A 1 189 ? 4.314 -5.342 0.736 1.00 93.12 189 MET A C 1
ATOM 1382 O O . MET A 1 189 ? 4.661 -6.194 -0.080 1.00 93.12 189 MET A O 1
ATOM 1386 N N . PHE A 1 190 ? 4.571 -4.046 0.597 1.00 90.12 190 PHE A N 1
ATOM 1387 C CA . PHE A 1 190 ? 5.437 -3.447 -0.416 1.00 90.12 190 PHE A CA 1
ATOM 1388 C C . PHE A 1 190 ? 6.803 -3.053 0.186 1.00 90.12 190 PHE A C 1
ATOM 1390 O O . PHE A 1 190 ? 7.273 -1.933 0.001 1.00 90.12 190 PHE A O 1
ATOM 1397 N N . GLY A 1 191 ? 7.402 -3.935 0.994 1.00 85.06 191 GLY A N 1
ATOM 1398 C CA . GLY A 1 191 ? 8.802 -3.833 1.442 1.00 85.06 191 GLY A CA 1
ATOM 1399 C C . GLY A 1 191 ? 9.130 -3.007 2.681 1.00 85.06 191 GLY A C 1
ATOM 1400 O O . GLY A 1 191 ? 10.285 -2.688 2.909 1.00 85.06 191 GLY A O 1
ATOM 1401 N N . VAL A 1 192 ? 8.159 -2.666 3.527 1.00 88.75 192 VAL A N 1
ATOM 1402 C CA . VAL A 1 192 ? 8.436 -1.853 4.733 1.00 88.75 192 VAL A CA 1
ATOM 1403 C C . VAL A 1 192 ? 7.920 -2.466 6.038 1.00 88.75 192 VAL A C 1
ATOM 1405 O O . VAL A 1 192 ? 7.784 -1.773 7.045 1.00 88.75 192 VAL A O 1
ATOM 1408 N N . GLY A 1 193 ? 7.607 -3.763 6.033 1.00 89.31 193 GLY A N 1
ATOM 1409 C CA . GLY A 1 193 ? 7.182 -4.476 7.241 1.00 89.31 193 GLY A CA 1
ATOM 1410 C C . GLY A 1 193 ? 5.793 -4.104 7.752 1.00 89.31 193 GLY A C 1
ATOM 1411 O O . GLY A 1 193 ? 5.496 -4.323 8.922 1.00 89.31 193 GLY A O 1
ATOM 1412 N N . ALA A 1 194 ? 4.954 -3.527 6.896 1.00 93.50 194 ALA A N 1
ATOM 1413 C CA . ALA A 1 194 ? 3.594 -3.130 7.220 1.00 93.50 194 ALA A CA 1
ATOM 1414 C C . ALA A 1 194 ? 2.651 -3.493 6.071 1.00 93.50 194 ALA A C 1
ATOM 1416 O O . ALA A 1 194 ? 3.060 -3.548 4.912 1.00 93.50 194 ALA A O 1
ATOM 1417 N N . SER A 1 195 ? 1.390 -3.742 6.414 1.00 94.62 195 SER A N 1
ATOM 1418 C CA . SER A 1 195 ? 0.373 -4.245 5.483 1.00 94.62 195 SER A CA 1
ATOM 1419 C C . SER A 1 195 ? -0.750 -3.249 5.204 1.00 94.62 195 SER A C 1
ATOM 1421 O O . SER A 1 195 ? -1.623 -3.547 4.396 1.00 94.62 195 SER A O 1
ATOM 1423 N N . ALA A 1 196 ? -0.735 -2.086 5.859 1.00 94.56 196 ALA A N 1
ATOM 1424 C CA . ALA A 1 196 ? -1.736 -1.037 5.710 1.00 94.56 196 ALA A CA 1
ATOM 1425 C C . ALA A 1 196 ? -1.111 0.206 5.064 1.00 94.56 196 ALA A C 1
ATOM 1427 O O . ALA A 1 196 ? -0.132 0.753 5.574 1.00 94.56 196 ALA A O 1
ATOM 1428 N N . TYR A 1 197 ? -1.682 0.640 3.945 1.00 95.69 197 TYR A N 1
ATOM 1429 C CA . TYR A 1 197 ? -1.154 1.706 3.099 1.00 95.69 197 TYR A CA 1
ATOM 1430 C C . TYR A 1 197 ? -2.246 2.729 2.809 1.00 95.69 197 TYR A C 1
ATOM 1432 O O . TYR A 1 197 ? -3.236 2.391 2.171 1.00 95.69 197 TYR A O 1
ATOM 1440 N N . ASP A 1 198 ? -2.064 3.986 3.200 1.00 95.50 198 ASP A N 1
ATOM 1441 C CA . ASP A 1 198 ? -2.925 5.066 2.720 1.00 95.50 198 ASP A CA 1
ATOM 1442 C C . ASP A 1 198 ? -2.654 5.318 1.235 1.00 95.50 198 ASP A C 1
ATOM 1444 O O . ASP A 1 198 ? -1.502 5.514 0.831 1.00 95.50 198 ASP A O 1
ATOM 1448 N N . ILE A 1 199 ? -3.710 5.362 0.421 1.00 96.06 199 ILE A N 1
ATOM 1449 C CA . ILE A 1 199 ? -3.605 5.796 -0.970 1.00 96.06 199 ILE A CA 1
ATOM 1450 C C . ILE A 1 199 ? -3.539 7.322 -0.975 1.00 96.06 199 ILE A C 1
ATOM 1452 O O . ILE A 1 199 ? -4.510 8.014 -0.655 1.00 96.06 199 ILE A O 1
ATOM 1456 N N . ILE A 1 200 ? -2.392 7.854 -1.390 1.00 94.38 200 ILE A N 1
ATOM 1457 C CA . ILE A 1 200 ? -2.244 9.286 -1.655 1.00 94.38 200 ILE A CA 1
ATOM 1458 C C . ILE A 1 200 ? -3.003 9.618 -2.932 1.00 94.38 200 ILE A C 1
ATOM 1460 O O . ILE A 1 200 ? -3.916 10.441 -2.936 1.00 94.38 200 ILE A O 1
ATOM 1464 N N . SER A 1 201 ? -2.646 8.927 -4.012 1.00 94.25 201 SER A N 1
ATOM 1465 C CA . SER A 1 201 ? -3.281 9.035 -5.316 1.00 94.25 201 SER A CA 1
ATOM 1466 C C . SER A 1 201 ? -3.187 7.708 -6.060 1.00 94.25 201 SER A C 1
ATOM 1468 O O . SER A 1 201 ? -2.277 6.904 -5.847 1.00 94.25 201 SER A O 1
ATOM 1470 N N . LEU A 1 202 ? -4.155 7.484 -6.941 1.00 94.88 202 LEU A N 1
ATOM 1471 C CA . LEU A 1 202 ? -4.224 6.308 -7.790 1.00 94.88 202 LEU A CA 1
ATOM 1472 C C . LEU A 1 202 ? -4.812 6.723 -9.138 1.00 94.88 202 LEU A C 1
ATOM 1474 O O . LEU A 1 202 ? -5.851 7.379 -9.186 1.00 94.88 202 LEU A O 1
ATOM 1478 N N . THR A 1 203 ? -4.111 6.371 -10.207 1.00 92.62 203 THR A N 1
ATOM 1479 C CA . THR A 1 203 ? -4.514 6.515 -11.609 1.00 92.62 203 THR A CA 1
ATOM 1480 C C . THR A 1 203 ? -4.282 5.183 -12.324 1.00 92.62 203 THR A C 1
ATOM 1482 O O . THR A 1 203 ? -3.755 4.241 -11.729 1.00 92.62 203 THR A O 1
ATOM 1485 N N . ASP A 1 204 ? -4.622 5.099 -13.612 1.00 87.00 204 ASP A N 1
ATOM 1486 C CA . ASP A 1 204 ? -4.361 3.889 -14.403 1.00 87.00 204 ASP A CA 1
ATOM 1487 C C . ASP A 1 204 ? -2.874 3.507 -14.369 1.00 87.00 204 ASP A C 1
ATOM 1489 O O . ASP A 1 204 ? -2.519 2.344 -14.178 1.00 87.00 204 ASP A O 1
ATOM 1493 N N . THR A 1 205 ? -1.989 4.501 -14.478 1.00 89.50 205 THR A N 1
ATOM 1494 C CA . THR A 1 205 ? -0.548 4.287 -14.644 1.00 89.50 205 THR A CA 1
ATOM 1495 C C . THR A 1 205 ? 0.269 4.465 -13.377 1.00 89.50 205 THR A C 1
ATOM 1497 O O . THR A 1 205 ? 1.423 4.051 -13.372 1.00 89.50 205 THR A O 1
ATOM 1500 N N . GLN A 1 206 ? -0.278 5.059 -12.311 1.00 92.81 206 GLN A N 1
ATOM 1501 C CA . GLN A 1 206 ? 0.487 5.396 -11.112 1.00 92.81 206 GLN A CA 1
ATOM 1502 C C . GLN A 1 206 ? -0.288 5.103 -9.827 1.00 92.81 206 GLN A C 1
ATOM 1504 O O . GLN A 1 206 ? -1.457 5.451 -9.689 1.00 92.81 206 GLN A O 1
ATOM 1509 N N . LEU A 1 207 ? 0.403 4.515 -8.853 1.00 95.12 207 LEU A N 1
ATOM 1510 C CA . LEU A 1 207 ? -0.066 4.373 -7.477 1.00 95.12 207 LEU A CA 1
ATOM 1511 C C . LEU A 1 207 ? 0.943 5.060 -6.559 1.00 95.12 207 LEU A C 1
ATOM 1513 O O . LEU A 1 207 ? 2.115 4.689 -6.553 1.00 95.12 207 LEU A O 1
ATOM 1517 N N . ILE A 1 208 ? 0.490 6.030 -5.770 1.00 94.31 208 ILE A N 1
ATOM 1518 C CA . ILE A 1 208 ? 1.297 6.644 -4.717 1.00 94.31 208 ILE A CA 1
ATOM 1519 C C . ILE A 1 208 ? 0.687 6.272 -3.373 1.00 94.31 208 ILE A C 1
ATOM 1521 O O . ILE A 1 208 ? -0.485 6.554 -3.112 1.00 94.31 208 ILE A O 1
ATOM 1525 N N . VAL A 1 209 ? 1.492 5.659 -2.511 1.00 94.88 209 VAL A N 1
ATOM 1526 C CA . VAL A 1 209 ? 1.065 5.226 -1.178 1.00 94.88 209 VAL A CA 1
ATOM 1527 C C . VAL A 1 209 ? 1.972 5.755 -0.089 1.00 94.88 209 VAL A C 1
ATOM 1529 O O . VAL A 1 209 ? 3.166 5.989 -0.293 1.00 94.88 209 VAL A O 1
ATOM 1532 N N . ARG A 1 210 ? 1.385 5.858 1.098 1.00 93.31 210 ARG A N 1
ATOM 1533 C CA . ARG A 1 210 ? 2.072 6.123 2.352 1.00 93.31 210 ARG A CA 1
ATOM 1534 C C . ARG A 1 210 ? 1.788 5.004 3.339 1.00 93.31 210 ARG A C 1
ATOM 1536 O O . ARG A 1 210 ? 0.692 4.459 3.370 1.00 93.31 210 ARG A O 1
ATOM 1543 N N . VAL A 1 211 ? 2.764 4.681 4.172 1.00 93.19 211 VAL A N 1
ATOM 1544 C CA . VAL A 1 211 ? 2.674 3.572 5.124 1.00 93.19 211 VAL A CA 1
ATOM 1545 C C . VAL A 1 211 ? 3.430 3.894 6.396 1.00 93.19 211 VAL A C 1
ATOM 1547 O O . VAL A 1 211 ? 4.519 4.463 6.350 1.00 93.19 211 VAL A O 1
ATOM 1550 N N . MET A 1 212 ? 2.854 3.530 7.538 1.00 92.00 212 MET A N 1
ATOM 1551 C CA . MET A 1 212 ? 3.547 3.581 8.820 1.00 92.00 212 MET A CA 1
ATOM 1552 C C . MET A 1 212 ? 4.360 2.299 9.005 1.00 92.00 212 MET A C 1
ATOM 1554 O O . MET A 1 212 ? 3.819 1.198 8.987 1.00 92.00 212 MET A O 1
ATOM 1558 N N . GLN A 1 213 ? 5.663 2.454 9.187 1.00 90.00 213 GLN A N 1
ATOM 1559 C CA . GLN A 1 213 ? 6.597 1.376 9.484 1.00 90.00 213 GLN A CA 1
ATOM 1560 C C . GLN A 1 213 ? 6.494 0.954 10.955 1.00 90.00 213 GLN A C 1
ATOM 1562 O O . GLN A 1 213 ? 6.043 1.743 11.789 1.00 90.00 213 GLN A O 1
ATOM 1567 N N . PRO A 1 214 ? 6.998 -0.240 11.317 1.00 87.06 214 PRO A N 1
ATOM 1568 C CA . PRO A 1 214 ? 6.976 -0.726 12.698 1.00 87.06 214 PRO A CA 1
ATOM 1569 C C . PRO A 1 214 ? 7.615 0.200 13.746 1.00 87.06 214 PRO A C 1
ATOM 1571 O O . PRO A 1 214 ? 7.257 0.139 14.916 1.00 87.06 214 PRO A O 1
ATOM 1574 N N . ASN A 1 215 ? 8.551 1.068 13.348 1.00 85.19 215 ASN A N 1
ATOM 1575 C CA . ASN A 1 215 ? 9.188 2.047 14.235 1.00 85.19 215 ASN A CA 1
ATOM 1576 C C . ASN A 1 215 ? 8.463 3.408 14.273 1.00 85.19 215 ASN A C 1
ATOM 1578 O O . ASN A 1 215 ? 9.074 4.421 14.619 1.00 85.19 215 ASN A O 1
ATOM 1582 N N . SER A 1 216 ? 7.197 3.450 13.853 1.00 86.12 216 SER A N 1
ATOM 1583 C CA . SER A 1 216 ? 6.374 4.660 13.745 1.00 86.12 216 SER A CA 1
ATOM 1584 C C . SER A 1 216 ? 6.891 5.702 12.748 1.00 86.12 216 SER A C 1
ATOM 1586 O O . SER A 1 216 ? 6.430 6.842 12.759 1.00 86.12 216 SER A O 1
ATOM 1588 N N . GLN A 1 217 ? 7.828 5.346 11.861 1.00 86.12 217 GLN A N 1
ATOM 1589 C CA . GLN A 1 217 ? 8.223 6.223 10.761 1.00 86.12 217 GLN A CA 1
ATOM 1590 C C . GLN A 1 217 ? 7.359 5.999 9.532 1.00 86.12 217 GLN A C 1
ATOM 1592 O O . GLN A 1 217 ? 6.992 4.872 9.223 1.00 86.12 217 GLN A O 1
ATOM 1597 N N . TYR A 1 218 ? 7.103 7.051 8.764 1.00 88.62 218 TYR A N 1
ATOM 1598 C CA . TYR A 1 218 ? 6.328 6.921 7.540 1.00 88.62 218 TYR A CA 1
ATOM 1599 C C . TYR A 1 218 ? 7.233 6.744 6.330 1.00 88.62 218 TYR A C 1
ATOM 1601 O O . TYR A 1 218 ? 8.185 7.503 6.149 1.00 88.62 218 TYR A O 1
ATOM 1609 N N . ALA A 1 219 ? 6.915 5.756 5.503 1.00 89.62 219 ALA A N 1
ATOM 1610 C CA . ALA A 1 219 ? 7.519 5.563 4.196 1.00 89.62 219 ALA A CA 1
ATOM 1611 C C . ALA A 1 219 ? 6.518 5.892 3.084 1.00 89.62 219 ALA A C 1
ATOM 1613 O O . ALA A 1 219 ? 5.300 5.828 3.276 1.00 89.62 219 ALA A O 1
ATOM 1614 N N . TYR A 1 220 ? 7.061 6.264 1.932 1.00 90.25 220 TYR A N 1
ATOM 1615 C CA . TYR A 1 220 ? 6.341 6.627 0.720 1.00 90.25 220 TYR A CA 1
ATOM 1616 C C . TYR A 1 220 ? 6.841 5.773 -0.422 1.00 90.25 220 TYR A C 1
ATOM 1618 O O . TYR A 1 220 ? 8.053 5.612 -0.564 1.00 90.25 220 TYR A O 1
ATOM 1626 N N . HIS A 1 221 ? 5.920 5.288 -1.250 1.00 93.00 221 HIS A N 1
ATOM 1627 C CA . HIS A 1 221 ? 6.255 4.589 -2.482 1.00 93.00 221 HIS A CA 1
ATOM 1628 C C . HIS A 1 221 ? 5.463 5.142 -3.662 1.00 93.00 221 HIS A C 1
ATOM 1630 O O . HIS A 1 221 ? 4.269 5.423 -3.546 1.00 93.00 221 HIS A O 1
ATOM 1636 N N . ILE A 1 222 ? 6.136 5.242 -4.804 1.00 93.75 222 ILE A N 1
ATOM 1637 C CA . ILE A 1 222 ? 5.547 5.526 -6.107 1.00 93.75 222 ILE A CA 1
ATOM 1638 C C . ILE A 1 222 ? 5.714 4.273 -6.958 1.00 93.75 222 ILE A C 1
ATOM 1640 O O . ILE A 1 222 ? 6.831 3.817 -7.218 1.00 93.75 222 ILE A O 1
ATOM 1644 N N . PHE A 1 223 ? 4.593 3.744 -7.423 1.00 94.81 223 PHE A N 1
ATOM 1645 C CA . PHE A 1 223 ? 4.536 2.638 -8.359 1.00 94.81 223 PHE A CA 1
ATOM 1646 C C . PHE A 1 223 ? 3.990 3.092 -9.705 1.00 94.81 223 PHE A C 1
ATOM 1648 O O . PHE A 1 223 ? 3.208 4.037 -9.792 1.00 94.81 223 PHE A O 1
ATOM 1655 N N . THR A 1 224 ? 4.382 2.374 -10.747 1.00 93.56 224 THR A N 1
ATOM 1656 C CA . THR A 1 224 ? 3.961 2.549 -12.133 1.00 93.56 224 THR A CA 1
ATOM 1657 C C . THR A 1 224 ? 3.492 1.217 -12.713 1.00 93.56 224 THR A C 1
ATOM 1659 O O . THR A 1 224 ? 3.920 0.158 -12.257 1.00 93.56 224 THR A O 1
ATOM 1662 N N . THR A 1 225 ? 2.625 1.242 -13.722 1.00 90.38 225 THR A N 1
ATOM 1663 C CA . THR A 1 225 ? 2.247 0.033 -14.479 1.00 90.38 225 THR A CA 1
ATOM 1664 C C . THR A 1 225 ? 3.326 -0.445 -15.440 1.00 90.38 225 THR A C 1
ATOM 1666 O O . THR A 1 225 ? 3.379 -1.627 -15.766 1.00 90.38 225 THR A O 1
ATOM 1669 N N . THR A 1 226 ? 4.185 0.461 -15.907 1.00 87.69 226 THR A N 1
ATOM 1670 C CA . THR A 1 226 ? 5.209 0.156 -16.910 1.00 87.69 226 THR A CA 1
ATOM 1671 C C . THR A 1 226 ? 6.571 0.114 -16.246 1.00 87.69 226 THR A C 1
ATOM 1673 O O . THR A 1 226 ? 7.014 1.132 -15.713 1.00 87.69 226 THR A O 1
ATOM 1676 N N . LYS A 1 227 ? 7.250 -1.038 -16.305 1.00 87.38 227 LYS A N 1
ATOM 1677 C CA . LYS A 1 227 ? 8.608 -1.192 -15.770 1.00 87.38 227 LYS A CA 1
ATOM 1678 C C . LYS A 1 227 ? 9.552 -0.167 -16.412 1.00 87.38 227 LYS A C 1
ATOM 1680 O O . LYS A 1 227 ? 9.744 -0.221 -17.627 1.00 87.38 227 LYS A O 1
ATOM 1685 N N . PRO A 1 228 ? 10.135 0.760 -15.630 1.00 86.38 228 PRO A N 1
ATOM 1686 C CA . PRO A 1 228 ? 11.065 1.736 -16.175 1.00 86.38 228 PRO A CA 1
ATOM 1687 C C . PRO A 1 228 ? 12.349 1.064 -16.661 1.00 86.38 228 PRO A C 1
ATOM 1689 O O . PRO A 1 228 ? 12.843 0.128 -16.032 1.00 86.38 228 PRO A O 1
ATOM 1692 N N . SER A 1 229 ? 12.912 1.573 -17.753 1.00 83.12 229 SER A N 1
ATOM 1693 C CA . SER A 1 229 ? 14.227 1.175 -18.260 1.00 83.12 229 SER A CA 1
ATOM 1694 C C . SER A 1 229 ? 15.174 2.368 -18.221 1.00 83.12 229 SER A C 1
ATOM 1696 O O . SER A 1 229 ? 14.785 3.446 -18.661 1.00 83.12 229 SER A O 1
ATOM 1698 N N . GLU A 1 230 ? 16.418 2.190 -17.779 1.00 68.44 230 GLU A N 1
ATOM 1699 C CA . GLU A 1 230 ? 17.426 3.268 -17.799 1.00 68.44 230 GLU A CA 1
ATOM 1700 C C . GLU A 1 230 ? 17.661 3.828 -19.215 1.00 68.44 230 GLU A C 1
ATOM 1702 O O . GLU A 1 230 ? 17.922 5.015 -19.390 1.00 68.44 230 GLU A O 1
ATOM 1707 N N . ASN A 1 231 ? 17.467 3.002 -20.248 1.00 59.38 231 ASN A N 1
ATOM 1708 C CA . ASN A 1 231 ? 17.762 3.347 -21.641 1.00 59.38 231 ASN A CA 1
ATOM 1709 C C . ASN A 1 231 ? 16.658 4.141 -22.369 1.00 59.38 231 ASN A C 1
ATOM 1711 O O . ASN A 1 231 ? 16.834 4.483 -23.538 1.00 59.38 231 ASN A O 1
ATOM 1715 N N . SER A 1 232 ? 15.523 4.461 -21.734 1.00 49.41 232 SER A N 1
ATOM 1716 C CA . SER A 1 232 ? 14.390 5.108 -22.427 1.00 49.41 232 SER A CA 1
ATOM 1717 C C . SER A 1 232 ? 14.541 6.621 -22.661 1.00 49.41 232 SER A C 1
ATOM 1719 O O . SER A 1 232 ? 13.624 7.234 -23.198 1.00 49.41 232 SER A O 1
ATOM 1721 N N . PHE A 1 233 ? 15.684 7.225 -22.316 1.00 46.22 233 PHE A N 1
ATOM 1722 C CA . PHE A 1 233 ? 15.973 8.650 -22.561 1.00 46.22 233 PHE A CA 1
ATOM 1723 C C . PHE A 1 233 ? 17.188 8.910 -23.470 1.00 46.22 233 PHE A C 1
ATOM 1725 O O . PHE A 1 233 ? 17.586 10.057 -23.633 1.00 46.22 233 PHE A O 1
ATOM 1732 N N . ALA A 1 234 ? 17.764 7.884 -24.108 1.00 39.19 234 ALA A N 1
ATOM 1733 C CA . ALA A 1 234 ? 18.957 8.056 -24.948 1.00 39.19 234 ALA A CA 1
ATOM 1734 C C . ALA A 1 234 ? 18.682 8.514 -26.399 1.00 39.19 234 ALA A C 1
ATOM 1736 O O . ALA A 1 234 ? 19.633 8.733 -27.139 1.00 39.19 234 ALA A O 1
ATOM 1737 N N . ASN A 1 235 ? 17.420 8.668 -26.823 1.00 34.19 235 ASN A N 1
ATOM 1738 C CA . ASN A 1 235 ? 17.067 8.960 -28.224 1.00 34.19 235 ASN A CA 1
ATOM 1739 C C . ASN A 1 235 ? 16.053 10.105 -28.384 1.00 34.19 235 ASN A C 1
ATOM 1741 O O . ASN A 1 235 ? 15.075 9.984 -29.121 1.00 34.19 235 ASN A O 1
ATOM 1745 N N . LEU A 1 236 ? 16.285 11.233 -27.720 1.00 35.38 236 LEU A N 1
ATOM 1746 C CA . LEU A 1 236 ? 15.744 12.509 -28.187 1.00 35.38 236 LEU A CA 1
ATOM 1747 C C . LEU A 1 236 ? 16.933 13.433 -28.438 1.00 35.38 236 LEU A C 1
ATOM 1749 O O . LEU A 1 236 ? 17.542 13.945 -27.503 1.00 35.38 236 LEU A O 1
ATOM 1753 N N . VAL A 1 237 ? 17.289 13.491 -29.723 1.00 37.78 237 VAL A N 1
ATOM 1754 C CA . VAL A 1 237 ? 18.270 14.393 -30.342 1.00 37.78 237 VAL A CA 1
ATOM 1755 C C . VAL A 1 237 ? 17.878 15.845 -30.102 1.00 37.78 237 VAL A C 1
ATOM 1757 O O . VAL A 1 237 ? 16.664 16.136 -30.203 1.00 37.78 237 VAL A O 1
#